Protein AF-A0A970BW00-F1 (afdb_monomer)

Structure (mmCIF, N/CA/C/O backbone):
data_AF-A0A970BW00-F1
#
_entry.id   AF-A0A970BW00-F1
#
loop_
_atom_site.group_PDB
_atom_site.id
_atom_site.type_symbol
_atom_site.label_atom_id
_atom_site.label_alt_id
_atom_site.label_comp_id
_atom_site.label_asym_id
_atom_site.label_entity_id
_atom_site.label_seq_id
_atom_site.pdbx_PDB_ins_code
_atom_site.Cartn_x
_atom_site.Cartn_y
_atom_site.Cartn_z
_atom_site.occupancy
_atom_site.B_iso_or_equiv
_atom_site.auth_seq_id
_atom_site.auth_comp_id
_atom_site.auth_asym_id
_atom_site.auth_atom_id
_atom_site.pdbx_PDB_model_num
ATOM 1 N N . MET A 1 1 ? 21.656 -12.728 9.028 1.00 39.31 1 MET A N 1
ATOM 2 C CA . MET A 1 1 ? 21.926 -13.436 7.761 1.00 39.31 1 MET A CA 1
ATOM 3 C C . MET A 1 1 ? 21.471 -12.519 6.645 1.00 39.31 1 MET A C 1
ATOM 5 O O . MET A 1 1 ? 20.353 -12.028 6.741 1.00 39.31 1 MET A O 1
ATOM 9 N N . MET A 1 2 ? 22.349 -12.194 5.693 1.00 41.44 2 MET A N 1
ATOM 10 C CA . MET A 1 2 ? 21.957 -11.469 4.481 1.00 41.44 2 MET A CA 1
ATOM 11 C C . MET A 1 2 ? 20.927 -12.340 3.762 1.00 41.44 2 MET A C 1
ATOM 13 O O . MET A 1 2 ? 21.217 -13.490 3.450 1.00 41.44 2 MET A O 1
ATOM 17 N N . THR A 1 3 ? 19.700 -11.852 3.624 1.00 51.16 3 THR A N 1
ATOM 18 C CA . THR A 1 3 ? 18.736 -12.457 2.708 1.00 51.16 3 THR A CA 1
ATOM 19 C C . THR A 1 3 ? 19.259 -12.184 1.311 1.00 51.16 3 THR A C 1
ATOM 21 O O . THR A 1 3 ? 19.402 -11.015 0.955 1.00 51.16 3 THR A O 1
ATOM 24 N N . ASP A 1 4 ? 19.602 -13.232 0.568 1.00 63.22 4 ASP A N 1
ATOM 25 C CA . ASP A 1 4 ? 20.011 -13.091 -0.825 1.00 63.22 4 ASP A CA 1
ATOM 26 C C . ASP A 1 4 ? 18.894 -12.363 -1.583 1.00 63.22 4 ASP A C 1
ATOM 28 O O . ASP A 1 4 ? 17.751 -12.827 -1.626 1.00 63.22 4 ASP A O 1
ATOM 32 N N . THR A 1 5 ? 19.209 -11.182 -2.118 1.00 76.00 5 THR A N 1
ATOM 33 C CA . THR A 1 5 ? 18.290 -10.417 -2.962 1.00 76.00 5 THR A CA 1
ATOM 34 C C . THR A 1 5 ? 17.848 -11.296 -4.128 1.00 76.00 5 THR A C 1
ATOM 36 O O . THR A 1 5 ? 18.659 -12.016 -4.717 1.00 76.00 5 THR A O 1
ATOM 39 N N . TYR A 1 6 ? 16.565 -11.246 -4.479 1.00 84.25 6 TYR A N 1
ATOM 40 C CA . TYR A 1 6 ? 16.035 -12.013 -5.595 1.00 84.25 6 TYR A CA 1
ATOM 41 C C . TYR A 1 6 ? 16.738 -11.603 -6.890 1.00 84.25 6 TYR A C 1
ATOM 43 O O . TYR A 1 6 ? 16.588 -10.486 -7.394 1.00 84.25 6 TYR A O 1
ATOM 51 N N . ALA A 1 7 ? 17.519 -12.533 -7.433 1.00 87.38 7 ALA A N 1
ATOM 52 C CA . ALA A 1 7 ? 18.211 -12.346 -8.691 1.00 87.38 7 ALA A CA 1
ATOM 53 C C . ALA A 1 7 ? 17.207 -12.460 -9.844 1.00 87.38 7 ALA A C 1
ATOM 55 O O . ALA A 1 7 ? 16.730 -13.544 -10.177 1.00 87.38 7 ALA A O 1
ATOM 56 N N . TRP A 1 8 ? 16.888 -11.324 -10.460 1.00 92.19 8 TRP A N 1
ATOM 57 C CA . TRP A 1 8 ? 16.007 -11.279 -11.619 1.00 92.19 8 TRP A CA 1
ATOM 58 C C . TRP A 1 8 ? 16.646 -11.958 -12.828 1.00 92.19 8 TRP A C 1
ATOM 60 O O . TRP A 1 8 ? 17.673 -11.510 -13.338 1.00 92.19 8 TRP A O 1
ATOM 70 N N . GLU A 1 9 ? 15.990 -12.996 -13.338 1.00 94.75 9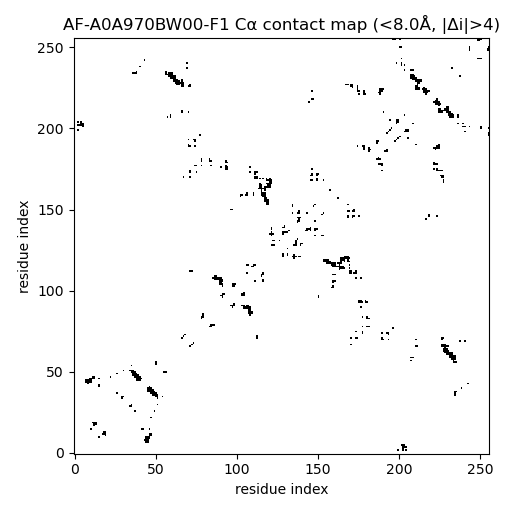 GLU A N 1
ATOM 71 C CA . GLU A 1 9 ? 16.281 -13.502 -14.674 1.00 94.75 9 GLU A CA 1
ATOM 72 C C . GLU A 1 9 ? 15.856 -12.486 -15.737 1.00 94.75 9 GLU A C 1
ATOM 74 O O . GLU A 1 9 ? 14.821 -11.821 -15.613 1.00 94.75 9 GLU A O 1
ATOM 79 N N . THR A 1 10 ? 16.628 -12.410 -16.817 1.00 96.75 10 THR A N 1
ATOM 80 C CA . THR A 1 10 ? 16.322 -11.574 -17.977 1.00 96.75 10 THR A CA 1
ATOM 81 C C . THR A 1 10 ? 16.052 -12.435 -19.208 1.00 96.75 10 THR A C 1
ATOM 83 O O . THR A 1 10 ? 16.530 -13.564 -19.325 1.00 96.75 10 THR A O 1
ATOM 86 N N . ALA A 1 11 ? 15.245 -11.909 -20.121 1.00 97.75 11 ALA A N 1
ATOM 87 C CA . ALA A 1 11 ? 15.053 -12.456 -21.460 1.00 97.75 11 ALA A CA 1
ATOM 88 C C . ALA A 1 11 ? 14.843 -11.297 -22.435 1.00 97.75 11 ALA A C 1
ATOM 90 O O . ALA A 1 11 ? 14.343 -10.243 -22.050 1.00 97.75 11 ALA A O 1
ATOM 91 N N . SER A 1 12 ? 15.199 -11.475 -23.700 1.00 97.88 12 SER A N 1
ATOM 92 C CA . SER A 1 12 ? 14.856 -10.492 -24.726 1.00 97.88 12 SER A CA 1
ATOM 93 C C . SER A 1 12 ? 13.333 -10.410 -24.917 1.00 97.88 12 SER A C 1
ATOM 95 O O . SER A 1 12 ? 12.614 -11.400 -24.709 1.00 97.88 12 SER A O 1
ATOM 97 N N . PRO A 1 13 ? 12.804 -9.255 -25.361 1.00 98.12 13 PRO A N 1
ATOM 98 C CA . PRO A 1 13 ? 11.412 -9.156 -25.776 1.00 98.12 13 PRO A CA 1
ATOM 99 C C . PRO A 1 13 ? 11.019 -10.244 -26.782 1.00 98.12 13 PRO A C 1
ATOM 101 O O . PRO A 1 13 ? 9.963 -10.859 -26.628 1.00 98.12 13 PRO A O 1
ATOM 104 N N . GLU A 1 14 ? 11.867 -10.531 -27.770 1.00 98.38 14 GLU A N 1
ATOM 105 C CA . GLU A 1 14 ? 11.597 -11.497 -28.837 1.00 98.38 14 GLU A CA 1
ATOM 106 C C . GLU A 1 14 ? 11.457 -12.935 -28.313 1.00 98.38 14 GLU A C 1
ATOM 108 O O . GLU A 1 14 ? 10.492 -13.615 -28.676 1.00 98.38 14 GLU A O 1
ATOM 113 N N . GLU A 1 15 ? 12.337 -13.381 -27.405 1.00 97.88 15 GLU A N 1
ATOM 114 C CA . GLU A 1 15 ? 12.216 -14.689 -26.730 1.00 97.88 15 GLU A CA 1
ATOM 115 C C . GLU A 1 15 ? 10.868 -14.833 -26.015 1.00 97.88 15 GLU A C 1
ATOM 117 O O . GLU A 1 15 ? 10.253 -15.902 -26.010 1.00 97.88 15 GLU A O 1
ATOM 122 N N . MET A 1 16 ? 10.361 -13.726 -25.473 1.00 97.75 16 MET A N 1
ATOM 123 C CA . MET A 1 16 ? 9.086 -13.669 -24.767 1.00 97.75 16 MET A CA 1
ATOM 124 C C . MET A 1 16 ? 7.912 -13.258 -25.663 1.00 97.75 16 MET A C 1
ATOM 126 O O . MET A 1 16 ? 6.837 -12.933 -25.154 1.00 97.75 16 MET A O 1
ATOM 130 N N . ARG A 1 17 ? 8.069 -13.319 -26.995 1.00 97.00 17 ARG A N 1
ATOM 131 C CA . ARG A 1 17 ? 7.040 -12.972 -27.996 1.00 97.00 17 ARG A CA 1
ATOM 132 C C . ARG A 1 17 ? 6.501 -11.550 -27.804 1.00 97.00 17 ARG A C 1
ATOM 134 O O . ARG A 1 17 ? 5.288 -11.319 -27.756 1.00 97.00 17 ARG A O 1
ATOM 141 N N . MET A 1 18 ? 7.415 -10.606 -27.630 1.00 97.44 18 MET A N 1
ATOM 142 C CA . MET A 1 18 ? 7.206 -9.160 -27.572 1.00 97.44 18 MET A CA 1
ATOM 143 C C . MET A 1 18 ? 8.101 -8.487 -28.618 1.00 97.44 18 MET A C 1
ATOM 145 O O . MET A 1 18 ? 9.033 -9.094 -29.130 1.00 97.44 18 MET A O 1
ATOM 149 N N . SER A 1 19 ? 7.791 -7.241 -28.975 1.00 98.19 19 SER A N 1
ATOM 150 C CA . SER A 1 19 ? 8.560 -6.485 -29.969 1.00 98.19 19 SER A CA 1
ATOM 151 C C . SER A 1 19 ? 9.417 -5.437 -29.272 1.00 98.19 19 SER A C 1
ATOM 153 O O . SER A 1 19 ? 8.861 -4.497 -28.697 1.00 98.19 19 SER A O 1
ATOM 155 N N . SER A 1 20 ? 10.742 -5.558 -29.386 1.00 97.62 20 SER A N 1
ATOM 156 C CA . SER A 1 20 ? 11.683 -4.552 -28.880 1.00 97.62 20 SER A CA 1
ATOM 157 C C . SER A 1 20 ? 11.394 -3.167 -29.465 1.00 97.62 20 SER A C 1
ATOM 159 O O . SER A 1 20 ? 11.248 -2.203 -28.722 1.00 97.62 20 SER A O 1
ATOM 161 N N . ALA A 1 21 ? 11.141 -3.081 -30.777 1.00 98.19 21 ALA A N 1
ATOM 162 C CA . ALA A 1 21 ? 10.818 -1.818 -31.449 1.00 98.19 21 ALA A CA 1
AT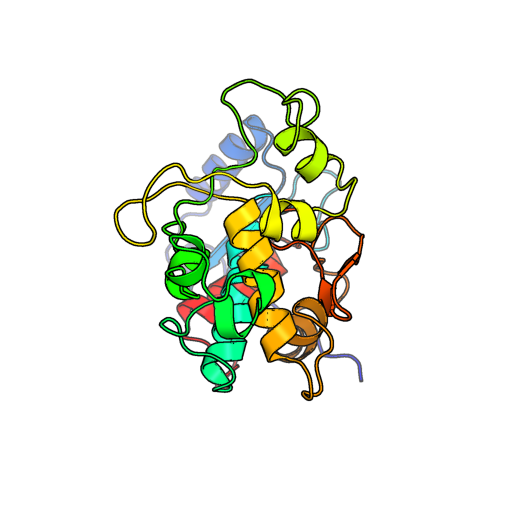OM 163 C C . ALA A 1 21 ? 9.574 -1.111 -30.871 1.00 98.19 21 ALA A C 1
ATOM 165 O O . ALA A 1 21 ? 9.538 0.116 -30.773 1.00 98.19 21 ALA A O 1
ATOM 166 N N . ARG A 1 22 ? 8.543 -1.866 -30.463 1.00 98.06 22 ARG A N 1
ATOM 167 C CA . ARG A 1 22 ? 7.350 -1.283 -29.824 1.00 98.06 22 ARG A CA 1
ATOM 168 C C . ARG A 1 22 ? 7.623 -0.837 -28.390 1.00 98.06 22 ARG A C 1
ATOM 170 O O . ARG A 1 22 ? 7.085 0.184 -27.973 1.00 98.06 22 ARG A O 1
ATOM 177 N N . LEU A 1 23 ? 8.436 -1.587 -27.649 1.00 97.94 23 LEU A N 1
ATOM 178 C CA . LEU A 1 23 ? 8.836 -1.225 -26.288 1.00 97.94 23 LEU A CA 1
ATOM 179 C C . LEU A 1 23 ? 9.720 0.027 -26.285 1.00 97.94 23 LEU A C 1
ATOM 181 O O . LEU A 1 23 ? 9.495 0.918 -25.473 1.00 97.94 23 LEU A O 1
ATOM 185 N N . ASP A 1 24 ? 10.622 0.160 -27.257 1.00 98.06 24 ASP A N 1
ATOM 186 C CA . ASP A 1 24 ? 11.411 1.376 -27.463 1.00 98.06 24 ASP A CA 1
ATOM 187 C C . ASP A 1 24 ? 10.533 2.582 -27.807 1.00 98.06 24 ASP A C 1
ATOM 189 O O . ASP A 1 24 ? 10.684 3.648 -27.213 1.00 98.06 24 ASP A O 1
ATOM 193 N N . ALA A 1 25 ? 9.556 2.425 -28.705 1.00 97.81 25 ALA A N 1
ATOM 194 C CA . ALA A 1 25 ? 8.606 3.500 -29.003 1.00 97.81 25 ALA A CA 1
ATOM 195 C C . ALA A 1 25 ? 7.779 3.908 -27.765 1.00 97.81 25 ALA A C 1
ATOM 197 O O . ALA A 1 25 ? 7.482 5.092 -27.558 1.00 97.81 25 ALA A O 1
ATOM 198 N N . TRP A 1 26 ? 7.422 2.937 -26.917 1.00 97.12 26 TRP A N 1
ATOM 199 C CA . TRP A 1 26 ? 6.722 3.206 -25.665 1.00 97.12 26 TRP A CA 1
ATOM 200 C C . TRP A 1 26 ? 7.613 3.950 -24.669 1.00 97.12 26 TRP A C 1
ATOM 202 O O . TRP A 1 26 ? 7.173 4.959 -24.115 1.00 97.12 26 TRP A O 1
ATOM 212 N N . ARG A 1 27 ? 8.872 3.524 -24.509 1.00 97.44 27 ARG A N 1
ATOM 213 C CA . ARG A 1 27 ? 9.886 4.231 -23.718 1.00 97.44 27 ARG A CA 1
ATOM 214 C C . ARG A 1 27 ? 9.988 5.695 -24.139 1.00 97.44 27 ARG A C 1
ATOM 216 O O . ARG A 1 27 ? 9.880 6.556 -23.275 1.00 97.44 27 ARG A O 1
ATOM 223 N N . GLU A 1 28 ? 10.148 5.992 -25.429 1.00 97.31 28 GLU A N 1
ATOM 224 C CA . GLU A 1 28 ? 10.254 7.382 -25.910 1.00 97.31 28 GLU A CA 1
ATOM 225 C C . GLU A 1 28 ? 9.020 8.215 -25.538 1.00 97.31 28 GLU A C 1
ATOM 227 O O . GLU A 1 28 ? 9.126 9.344 -25.055 1.00 97.31 28 GLU A O 1
ATOM 232 N N . THR A 1 29 ? 7.830 7.627 -25.687 1.00 97.44 29 THR A N 1
ATOM 233 C CA . THR A 1 29 ? 6.566 8.279 -25.317 1.00 97.44 29 THR A CA 1
ATOM 234 C C . THR A 1 29 ? 6.479 8.553 -23.812 1.00 97.44 29 THR A C 1
ATOM 236 O O . THR A 1 29 ? 6.016 9.618 -23.399 1.00 97.44 29 THR A O 1
ATOM 239 N N . LEU A 1 30 ? 6.908 7.600 -22.982 1.00 96.69 30 LEU A N 1
ATOM 240 C CA . LEU A 1 30 ? 6.930 7.722 -21.524 1.00 96.69 30 LEU A CA 1
ATOM 241 C C . LEU A 1 30 ? 7.967 8.756 -21.065 1.00 96.69 30 LEU A C 1
ATOM 243 O O . LEU A 1 30 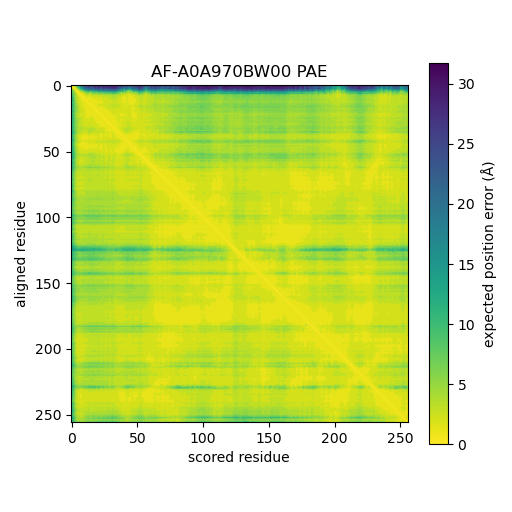? 7.651 9.624 -20.250 1.00 96.69 30 LEU A O 1
ATOM 247 N N . ALA A 1 31 ? 9.164 8.736 -21.650 1.00 96.44 31 ALA A N 1
ATOM 248 C CA . ALA A 1 31 ? 10.215 9.710 -21.381 1.00 96.44 31 ALA A CA 1
ATOM 249 C C . ALA A 1 31 ? 9.757 11.141 -21.715 1.00 96.44 31 ALA A C 1
ATOM 251 O O . ALA A 1 31 ? 9.911 12.047 -20.894 1.00 96.44 31 ALA A O 1
ATOM 252 N N . ALA A 1 32 ? 9.090 11.343 -22.860 1.00 97.12 32 ALA A N 1
ATOM 253 C CA . ALA A 1 32 ? 8.506 12.635 -23.238 1.00 97.12 32 ALA A CA 1
ATOM 254 C C . ALA A 1 32 ? 7.431 13.129 -22.246 1.00 97.12 32 ALA A C 1
ATOM 256 O O . ALA A 1 32 ? 7.208 14.332 -22.105 1.00 97.12 32 ALA A O 1
ATOM 257 N N . ARG A 1 33 ? 6.788 12.207 -21.518 1.00 96.69 33 ARG A N 1
ATOM 258 C CA . ARG A 1 33 ? 5.808 12.484 -20.454 1.00 96.69 33 ARG A CA 1
ATOM 259 C C . ARG A 1 33 ? 6.425 12.549 -19.056 1.00 96.69 33 ARG A C 1
ATOM 261 O O . ARG A 1 33 ? 5.687 12.622 -18.077 1.00 96.69 33 ARG A O 1
ATOM 268 N N . ARG A 1 34 ? 7.759 12.582 -18.960 1.00 95.06 34 ARG A N 1
ATOM 269 C CA . ARG A 1 34 ? 8.528 12.651 -17.706 1.00 95.06 34 ARG A CA 1
ATOM 270 C C . ARG A 1 34 ? 8.383 11.414 -16.814 1.00 95.06 34 ARG A C 1
ATOM 272 O O . ARG A 1 34 ? 8.641 11.498 -15.615 1.00 95.06 34 ARG A O 1
ATOM 279 N N . THR A 1 35 ? 8.008 10.268 -17.377 1.00 95.75 35 THR A N 1
ATOM 280 C CA . THR A 1 35 ? 8.190 8.985 -16.695 1.00 95.75 35 THR A CA 1
ATOM 281 C C . THR A 1 35 ? 9.682 8.720 -16.557 1.00 95.75 35 THR A C 1
ATOM 283 O O . THR A 1 35 ? 10.443 8.892 -17.508 1.00 95.75 35 THR A O 1
ATOM 286 N N . SER A 1 36 ? 10.099 8.316 -15.364 1.00 95.00 36 SER A N 1
ATOM 287 C CA . SER A 1 36 ? 11.503 8.101 -15.044 1.00 95.00 36 SER A CA 1
ATOM 288 C C . SER A 1 36 ? 11.955 6.654 -15.207 1.00 95.00 36 SER A C 1
ATOM 290 O O . SER A 1 36 ? 13.137 6.434 -15.438 1.00 95.00 36 SER A O 1
ATOM 292 N N . ASP A 1 37 ? 11.050 5.681 -15.117 1.00 95.62 37 ASP A N 1
ATOM 293 C CA . ASP A 1 37 ? 11.402 4.263 -15.098 1.00 95.62 37 ASP A CA 1
ATOM 294 C C . ASP A 1 37 ? 10.304 3.445 -15.797 1.00 95.62 37 ASP A C 1
ATOM 296 O O . ASP A 1 37 ? 9.112 3.719 -15.632 1.00 95.62 37 ASP A O 1
ATOM 300 N N . LEU A 1 38 ? 10.705 2.448 -16.589 1.00 96.88 38 LEU A N 1
ATOM 301 C CA . LEU A 1 38 ? 9.823 1.459 -17.208 1.00 96.88 38 LEU A CA 1
ATOM 302 C C . LEU A 1 38 ? 10.400 0.070 -16.949 1.00 96.88 38 LEU A C 1
ATOM 304 O O . LEU A 1 38 ? 11.486 -0.244 -17.427 1.00 96.88 38 LEU A O 1
ATOM 308 N N . LEU A 1 39 ? 9.635 -0.768 -16.254 1.00 97.50 39 LEU A N 1
ATOM 309 C CA . LEU A 1 39 ? 9.943 -2.177 -16.050 1.00 97.50 39 LEU A CA 1
ATOM 310 C C . LEU A 1 39 ? 8.814 -3.026 -16.629 1.00 97.50 39 LEU A C 1
ATOM 312 O O . LEU A 1 39 ? 7.645 -2.838 -16.292 1.00 97.50 39 LEU A O 1
ATOM 316 N N . VAL A 1 40 ? 9.168 -3.977 -17.487 1.00 97.62 40 VAL A N 1
ATOM 317 C CA . VAL A 1 40 ? 8.248 -4.970 -18.035 1.00 97.62 40 VAL A CA 1
ATOM 318 C C . VAL A 1 40 ? 8.744 -6.348 -17.635 1.00 97.62 40 VAL A C 1
ATOM 320 O O . VAL A 1 40 ? 9.869 -6.739 -17.951 1.00 97.62 40 VAL A O 1
ATOM 323 N N . VAL A 1 41 ? 7.875 -7.092 -16.958 1.00 96.62 41 VAL A N 1
ATOM 324 C CA . VAL A 1 41 ? 8.125 -8.466 -16.529 1.00 96.62 41 VAL A CA 1
ATOM 325 C C . VAL A 1 41 ? 7.154 -9.392 -17.247 1.00 96.62 41 VAL A C 1
ATOM 327 O O . VAL A 1 41 ? 5.950 -9.134 -17.284 1.00 96.62 41 VAL A O 1
ATOM 330 N N . ARG A 1 42 ? 7.660 -10.492 -17.806 1.00 95.31 42 ARG A N 1
ATOM 331 C CA . ARG A 1 42 ? 6.839 -11.531 -18.435 1.00 95.31 42 ARG A CA 1
ATOM 332 C C . ARG A 1 42 ? 7.399 -12.904 -18.100 1.00 95.31 42 ARG A C 1
ATOM 334 O O . ARG A 1 42 ? 8.598 -13.127 -18.192 1.00 95.31 42 ARG A O 1
ATOM 341 N N . GLY A 1 43 ? 6.524 -13.830 -17.702 1.00 91.88 43 GLY A N 1
ATOM 342 C CA . GLY A 1 43 ? 6.934 -15.191 -17.332 1.00 91.88 43 GLY A CA 1
ATOM 343 C C . GLY A 1 43 ? 7.949 -15.240 -16.183 1.00 91.88 43 GLY A C 1
ATOM 344 O O . GLY A 1 43 ? 8.811 -16.107 -16.187 1.00 91.88 43 GLY A O 1
ATOM 345 N N . GLY A 1 44 ? 7.889 -14.283 -15.249 1.00 91.75 44 GLY A N 1
ATOM 346 C CA . GLY A 1 44 ? 8.838 -14.168 -14.133 1.00 91.75 44 GLY A CA 1
ATOM 347 C C . GLY A 1 44 ? 10.196 -13.549 -14.487 1.00 91.75 44 GLY A C 1
ATOM 348 O O . GLY A 1 44 ? 11.027 -13.400 -13.598 1.00 91.75 44 GLY A O 1
ATOM 349 N N . LYS A 1 45 ? 10.414 -13.155 -15.750 1.00 95.44 45 LYS A N 1
ATOM 350 C CA . LYS A 1 45 ? 11.670 -12.566 -16.236 1.00 95.44 45 LYS A CA 1
ATOM 351 C C . LYS A 1 45 ? 11.499 -11.094 -16.569 1.00 95.44 45 LYS A C 1
ATOM 353 O O . LYS A 1 45 ? 10.455 -10.695 -17.093 1.00 95.44 45 LYS A O 1
ATOM 358 N N . VAL A 1 46 ? 12.528 -10.294 -16.316 1.00 97.56 46 VAL A N 1
ATOM 359 C CA . VAL A 1 46 ? 12.608 -8.923 -16.830 1.00 97.56 46 VAL A CA 1
ATOM 360 C C . VAL A 1 46 ? 12.835 -8.997 -18.335 1.00 97.56 46 VAL A C 1
ATOM 362 O O . VAL A 1 46 ? 13.832 -9.554 -18.790 1.00 97.56 46 VAL A O 1
ATOM 365 N N . VAL A 1 47 ? 11.894 -8.451 -19.105 1.00 98.19 47 VAL A N 1
ATOM 366 C CA . VAL A 1 47 ? 11.965 -8.443 -20.576 1.00 98.19 47 VAL A CA 1
ATOM 367 C C . VAL A 1 47 ? 12.333 -7.089 -21.151 1.00 98.19 47 VAL A C 1
ATOM 369 O O . VAL A 1 47 ? 12.816 -6.994 -22.273 1.00 98.19 47 VAL A O 1
ATOM 372 N N . TYR A 1 48 ? 12.085 -6.026 -20.392 1.00 98.19 48 TYR A N 1
ATOM 373 C CA . TYR A 1 48 ? 12.475 -4.676 -20.754 1.00 98.19 48 TYR A CA 1
ATOM 374 C C . TYR A 1 48 ? 12.631 -3.861 -19.483 1.00 98.19 48 TYR A C 1
ATOM 376 O O . TYR A 1 48 ? 11.730 -3.843 -18.644 1.00 98.19 48 TYR A O 1
ATOM 384 N N . GLU A 1 49 ? 13.757 -3.179 -19.352 1.00 97.69 49 GLU A N 1
ATOM 385 C CA . GLU A 1 49 ? 14.017 -2.292 -18.233 1.00 97.69 49 GLU A CA 1
ATOM 386 C C . GLU A 1 49 ? 14.735 -1.054 -18.745 1.00 97.69 49 GLU A C 1
ATOM 388 O O . GLU A 1 49 ? 15.736 -1.132 -19.459 1.00 97.69 49 GLU A O 1
ATOM 393 N N . TRP A 1 50 ? 14.179 0.100 -18.412 1.00 97.69 50 TRP A N 1
ATOM 394 C CA . TRP A 1 50 ? 14.738 1.387 -18.763 1.00 97.69 50 TRP A CA 1
ATOM 395 C C . TRP A 1 50 ? 14.610 2.346 -17.588 1.00 97.69 50 TRP A C 1
ATOM 397 O O . TRP A 1 50 ? 13.563 2.421 -16.944 1.00 97.69 50 TRP A O 1
ATOM 407 N N . HIS A 1 51 ? 15.667 3.126 -17.379 1.00 97.31 51 HIS A N 1
ATOM 408 C CA . HIS A 1 51 ? 15.743 4.177 -16.378 1.00 97.31 51 HIS A CA 1
ATOM 409 C C . HIS A 1 51 ? 16.187 5.476 -17.052 1.00 97.31 51 HIS A C 1
ATOM 411 O O . HIS A 1 51 ? 17.084 5.490 -17.901 1.00 97.31 51 HIS A O 1
ATOM 417 N N . ALA A 1 52 ? 15.577 6.588 -16.662 1.00 96.62 52 ALA A N 1
ATOM 418 C CA . ALA A 1 52 ? 15.985 7.914 -17.084 1.00 96.62 52 ALA A CA 1
ATOM 419 C C . ALA A 1 52 ? 17.408 8.230 -16.594 1.00 96.62 52 ALA A C 1
ATOM 421 O O . ALA A 1 52 ? 17.917 7.649 -15.633 1.00 96.62 52 ALA A O 1
ATOM 422 N N . ARG A 1 53 ? 18.063 9.197 -17.245 1.00 95.00 53 ARG A N 1
ATOM 423 C CA . ARG A 1 53 ? 19.435 9.602 -16.909 1.00 95.00 53 ARG A CA 1
ATOM 424 C C . ARG A 1 53 ? 19.570 9.936 -15.417 1.00 95.00 53 ARG A C 1
ATOM 426 O O . ARG A 1 53 ? 18.827 10.764 -14.898 1.00 95.00 53 ARG A O 1
ATOM 433 N N . GLY A 1 54 ? 20.569 9.340 -14.764 1.00 95.62 54 GLY A N 1
ATOM 434 C CA . GLY A 1 54 ? 20.842 9.533 -13.334 1.00 95.62 54 GLY A CA 1
ATOM 435 C C . GLY A 1 54 ? 20.028 8.627 -12.406 1.00 95.62 54 GLY A C 1
ATOM 436 O O . GLY A 1 54 ? 20.138 8.766 -11.192 1.00 95.62 54 GLY A O 1
ATOM 437 N N . ARG A 1 55 ? 19.231 7.710 -12.963 1.00 96.50 55 ARG A N 1
ATOM 438 C CA . ARG A 1 55 ? 18.518 6.657 -12.235 1.00 96.50 55 ARG A CA 1
ATOM 439 C C . ARG A 1 55 ? 19.051 5.282 -12.631 1.00 96.50 55 ARG A C 1
ATOM 441 O O . ARG A 1 55 ? 19.820 5.151 -13.582 1.00 96.50 55 ARG A O 1
ATOM 448 N N . GLY A 1 56 ? 18.643 4.269 -11.884 1.00 96.12 56 GLY A N 1
ATOM 449 C CA . GLY A 1 56 ? 19.010 2.874 -12.102 1.00 96.12 56 GLY A CA 1
ATOM 450 C C . GLY A 1 56 ? 18.121 1.929 -11.293 1.00 96.12 56 GLY A C 1
ATOM 451 O O . GLY A 1 56 ? 17.220 2.409 -10.603 1.00 96.12 56 GLY A O 1
ATOM 452 N N . PRO A 1 57 ? 18.397 0.615 -11.317 1.00 93.75 57 PRO A N 1
ATOM 453 C CA . PRO A 1 57 ? 17.553 -0.402 -10.681 1.00 93.75 57 PRO A CA 1
ATOM 454 C C . PRO A 1 57 ? 17.269 -0.158 -9.191 1.00 93.75 57 PRO A C 1
ATOM 456 O O . PRO A 1 57 ? 16.160 -0.405 -8.729 1.00 93.75 57 PRO A O 1
ATOM 459 N N . GLU A 1 58 ? 18.233 0.420 -8.468 1.00 94.44 58 GLU A N 1
ATOM 460 C CA . GLU A 1 58 ? 18.131 0.751 -7.036 1.00 94.44 58 GLU A CA 1
ATOM 461 C C . GLU A 1 58 ? 17.362 2.058 -6.752 1.00 94.44 58 GLU A C 1
ATOM 463 O O . GLU A 1 58 ? 17.195 2.486 -5.607 1.00 94.44 58 GLU A O 1
ATOM 468 N N . SER A 1 59 ? 16.907 2.763 -7.792 1.00 96.75 59 SER A N 1
ATOM 469 C CA . SER A 1 59 ? 16.209 4.038 -7.633 1.00 96.75 59 SER A CA 1
ATOM 470 C C . SER A 1 59 ? 14.780 3.821 -7.151 1.00 96.75 59 SER A C 1
ATOM 472 O O . SER A 1 59 ? 13.937 3.264 -7.851 1.00 96.75 59 SER A O 1
ATOM 474 N N . LYS A 1 60 ? 14.475 4.344 -5.962 1.00 96.56 60 LYS A N 1
ATOM 475 C CA . LYS A 1 60 ? 13.122 4.300 -5.404 1.00 96.56 60 LYS A CA 1
ATOM 476 C C . LYS A 1 60 ? 12.211 5.389 -5.978 1.00 96.56 60 LYS A C 1
ATOM 478 O O . LYS A 1 60 ? 12.655 6.481 -6.354 1.00 96.56 60 LYS A O 1
ATOM 483 N N . HIS A 1 61 ? 10.915 5.096 -5.997 1.00 96.12 61 HIS A N 1
ATOM 484 C CA . HIS A 1 61 ? 9.840 6.027 -6.339 1.00 96.12 61 HIS A CA 1
ATOM 485 C C . HIS A 1 61 ? 8.844 6.125 -5.206 1.00 96.12 61 HIS A C 1
ATOM 487 O O . HIS A 1 61 ? 8.414 5.098 -4.688 1.00 96.12 61 HIS A O 1
ATOM 493 N N . GLY A 1 62 ? 8.432 7.352 -4.879 1.00 96.56 62 GLY A N 1
ATOM 494 C CA . GLY A 1 62 ? 7.310 7.570 -3.975 1.00 96.56 62 GLY A CA 1
ATOM 495 C C . GLY A 1 62 ? 6.073 6.842 -4.494 1.00 96.56 62 GLY A C 1
ATOM 496 O O . GLY A 1 62 ? 5.696 7.019 -5.652 1.00 96.56 62 GLY A O 1
ATOM 497 N N . THR A 1 63 ? 5.459 6.007 -3.658 1.00 95.38 63 THR A N 1
ATOM 498 C CA . THR A 1 63 ? 4.380 5.126 -4.135 1.00 95.38 63 THR A CA 1
ATOM 499 C C . THR A 1 63 ? 3.039 5.845 -4.273 1.00 95.38 63 THR A C 1
ATOM 501 O O . THR A 1 63 ? 2.164 5.396 -5.015 1.00 95.38 63 THR A O 1
ATOM 504 N N . ALA A 1 64 ? 2.863 6.972 -3.573 1.00 95.00 64 ALA A N 1
ATOM 505 C CA . ALA A 1 64 ? 1.560 7.609 -3.412 1.00 95.00 64 ALA A CA 1
ATO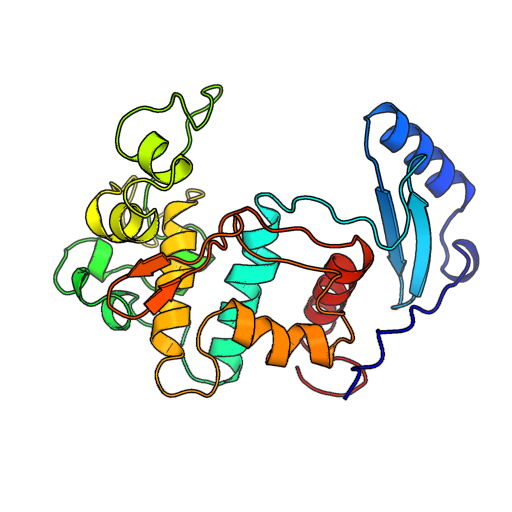M 506 C C . ALA A 1 64 ? 0.499 6.541 -3.072 1.00 95.00 64 ALA A C 1
ATOM 508 O O . ALA A 1 64 ? 0.719 5.699 -2.208 1.00 95.00 64 ALA A O 1
ATOM 509 N N . SER A 1 65 ? -0.635 6.521 -3.767 1.00 96.81 65 SER A N 1
ATOM 510 C CA . SER A 1 65 ? -1.723 5.586 -3.456 1.00 96.81 65 SER A CA 1
ATOM 511 C C . SER A 1 65 ? -1.417 4.109 -3.745 1.00 96.81 65 SER A C 1
ATOM 513 O O . SER A 1 65 ? -2.174 3.253 -3.293 1.00 96.81 65 SER A O 1
ATOM 515 N N . LEU A 1 66 ? -0.305 3.779 -4.415 1.00 97.50 66 LEU A N 1
ATOM 516 C CA . LEU A 1 66 ? 0.134 2.387 -4.562 1.00 97.50 66 LEU A CA 1
ATOM 517 C C . LEU A 1 66 ? 0.452 1.740 -3.194 1.00 97.50 66 LEU A C 1
ATOM 519 O O . LEU A 1 66 ? 0.289 0.527 -3.049 1.00 97.50 66 LEU A O 1
ATOM 523 N N . ALA A 1 67 ? 0.782 2.537 -2.164 1.00 98.19 67 ALA A N 1
ATOM 524 C CA . ALA A 1 67 ? 0.922 2.074 -0.779 1.00 98.19 67 ALA A CA 1
ATOM 525 C C . ALA A 1 67 ? -0.311 1.309 -0.267 1.00 98.19 67 ALA A C 1
ATOM 527 O O . ALA A 1 67 ? -0.164 0.366 0.508 1.00 98.19 67 ALA A O 1
ATOM 528 N N . LYS A 1 68 ? -1.522 1.656 -0.726 1.00 98.50 68 LYS A N 1
ATOM 529 C CA . LYS A 1 68 ? -2.752 0.992 -0.273 1.00 98.50 68 LYS A CA 1
ATOM 530 C C . LYS A 1 68 ? -2.748 -0.488 -0.610 1.00 98.50 68 LYS A C 1
ATOM 532 O O . LYS A 1 68 ? -3.127 -1.294 0.229 1.00 98.50 68 LYS A O 1
ATOM 537 N N . ALA A 1 69 ? -2.277 -0.836 -1.805 1.00 97.38 69 ALA A N 1
ATOM 538 C CA . ALA A 1 69 ? -2.151 -2.221 -2.234 1.00 97.38 69 ALA A CA 1
ATOM 539 C C . ALA A 1 69 ? -0.900 -2.879 -1.633 1.00 97.38 69 ALA A C 1
ATOM 541 O O . ALA A 1 69 ? -1.011 -3.922 -0.994 1.00 97.38 69 ALA A O 1
ATOM 542 N N . LEU A 1 70 ? 0.273 -2.249 -1.792 1.00 98.06 70 LEU A N 1
ATOM 543 C CA . LEU A 1 70 ? 1.563 -2.837 -1.397 1.00 98.06 70 LEU A CA 1
ATOM 544 C C . LEU A 1 70 ? 1.737 -2.988 0.116 1.00 98.06 70 LEU A C 1
ATOM 546 O O . LEU A 1 70 ? 2.451 -3.883 0.555 1.00 98.06 70 LEU A O 1
ATOM 550 N N . VAL A 1 71 ? 1.120 -2.104 0.900 1.00 98.38 71 VAL A N 1
ATOM 551 C CA . VAL A 1 71 ? 1.245 -2.078 2.359 1.00 98.38 71 VAL A CA 1
ATOM 552 C C . VAL A 1 71 ? -0.059 -2.525 3.000 1.00 98.38 71 VAL A C 1
ATOM 554 O O . VAL A 1 71 ? -0.093 -3.589 3.603 1.00 98.38 71 VAL A O 1
ATOM 557 N N . GLY A 1 72 ? -1.142 -1.756 2.842 1.00 98.31 72 GLY A N 1
ATOM 558 C CA . GLY A 1 72 ? -2.406 -2.032 3.538 1.00 98.31 72 GLY A CA 1
ATOM 559 C C . GLY A 1 72 ? -3.067 -3.345 3.109 1.00 98.31 72 GLY A C 1
ATOM 560 O O . GLY A 1 72 ? -3.451 -4.158 3.946 1.00 98.31 72 GLY A O 1
ATOM 561 N N . GLY A 1 73 ? -3.166 -3.567 1.799 1.00 98.12 73 GLY A N 1
ATOM 562 C CA . GLY A 1 73 ? -3.723 -4.783 1.218 1.00 98.12 73 GLY A CA 1
ATOM 563 C C . GLY A 1 73 ? -2.870 -6.003 1.544 1.00 98.12 73 GLY A C 1
ATOM 564 O O . GLY A 1 73 ? -3.393 -6.991 2.049 1.00 98.12 73 GLY A O 1
ATOM 565 N N . MET A 1 74 ? -1.554 -5.925 1.330 1.00 98.25 74 MET A N 1
ATOM 566 C CA . MET A 1 74 ? -0.651 -7.034 1.654 1.00 98.25 74 MET A CA 1
ATOM 567 C C . MET A 1 74 ? -0.635 -7.372 3.149 1.00 98.25 74 MET A C 1
ATOM 569 O O . MET A 1 74 ? -0.655 -8.552 3.486 1.00 98.25 74 MET A O 1
ATOM 573 N N . SER A 1 75 ? -0.648 -6.385 4.053 1.00 98.62 75 SER A N 1
ATOM 574 C CA . SER A 1 75 ? -0.667 -6.663 5.495 1.00 98.62 75 SER A CA 1
ATOM 575 C C . SER A 1 75 ? -1.969 -7.337 5.922 1.00 98.62 75 SER A C 1
ATOM 577 O O . SER A 1 75 ? -1.938 -8.269 6.720 1.00 98.62 75 SER A O 1
ATOM 579 N N . LEU A 1 76 ? -3.105 -6.913 5.353 1.00 98.81 76 LEU A N 1
ATOM 580 C CA . LEU A 1 76 ? -4.392 -7.574 5.565 1.00 98.81 76 LEU A CA 1
ATOM 581 C C . LEU A 1 76 ? -4.375 -9.014 5.034 1.00 98.81 76 LEU A C 1
ATOM 583 O O . LEU A 1 76 ? -4.826 -9.916 5.729 1.00 98.81 76 LEU A O 1
ATOM 587 N N . LEU A 1 77 ? -3.842 -9.247 3.829 1.00 98.25 77 LEU A N 1
ATOM 588 C CA . LEU A 1 77 ? -3.764 -10.590 3.242 1.00 98.25 77 LEU A CA 1
ATOM 589 C C . LEU A 1 77 ? -2.923 -11.547 4.092 1.00 98.25 77 LEU A C 1
ATOM 591 O O . LEU A 1 77 ? -3.327 -12.691 4.281 1.00 98.25 77 LEU A O 1
ATOM 595 N N . VAL A 1 78 ? -1.795 -11.083 4.636 1.00 98.25 78 VAL A N 1
ATOM 596 C CA . VAL A 1 78 ? -0.975 -11.893 5.550 1.00 98.25 78 VAL A CA 1
ATOM 597 C C . VAL A 1 78 ? -1.727 -12.170 6.854 1.00 98.25 78 VAL A C 1
ATOM 599 O O . VAL A 1 78 ? -1.790 -13.319 7.277 1.00 98.25 78 VAL A O 1
ATOM 602 N N . ALA A 1 79 ? -2.365 -11.159 7.454 1.00 98.50 79 ALA A N 1
ATOM 603 C CA . ALA A 1 79 ? -3.147 -11.346 8.678 1.00 98.50 79 ALA A CA 1
ATOM 604 C C . ALA A 1 79 ? -4.321 -12.331 8.490 1.00 98.50 79 ALA A C 1
ATOM 606 O O . ALA A 1 79 ? -4.592 -13.139 9.377 1.00 98.50 79 ALA A O 1
ATOM 607 N N . LEU A 1 80 ? -4.982 -12.307 7.325 1.00 98.31 80 LEU A N 1
ATOM 608 C CA . LEU A 1 80 ? -6.008 -13.285 6.940 1.00 98.31 80 LEU A CA 1
ATOM 609 C C . LEU A 1 80 ? -5.420 -14.695 6.804 1.00 98.31 80 LEU A C 1
ATOM 611 O O . LEU A 1 80 ? -6.001 -15.655 7.304 1.00 98.31 80 LEU A O 1
ATOM 615 N N . ALA A 1 81 ? -4.273 -14.829 6.131 1.00 96.75 81 ALA A N 1
ATOM 616 C CA . ALA A 1 81 ? -3.609 -16.117 5.933 1.00 96.75 81 ALA A CA 1
ATOM 617 C C . ALA A 1 81 ? -3.167 -16.759 7.259 1.00 96.75 81 ALA A C 1
ATOM 619 O O . ALA A 1 81 ? -3.195 -17.981 7.391 1.00 96.75 81 ALA A O 1
ATOM 620 N N . ASP A 1 82 ? -2.816 -15.933 8.244 1.00 96.56 82 ASP A N 1
ATOM 621 C CA . ASP A 1 82 ? -2.447 -16.361 9.594 1.00 96.56 82 ASP A CA 1
ATOM 622 C C . ASP A 1 82 ? -3.649 -16.628 10.511 1.00 96.56 82 ASP A C 1
ATOM 624 O O . ASP A 1 82 ? -3.468 -17.070 11.645 1.00 96.56 82 ASP A O 1
ATOM 628 N N . GLY A 1 83 ? -4.874 -16.355 10.049 1.00 97.81 83 GLY A N 1
ATOM 629 C CA . GLY A 1 83 ? -6.088 -16.502 10.851 1.00 97.81 83 GLY A CA 1
ATOM 630 C C . GLY A 1 83 ? -6.207 -15.494 11.998 1.00 97.81 83 GLY A C 1
ATOM 631 O O . GLY A 1 83 ? -6.911 -15.765 12.967 1.00 97.81 83 GLY A O 1
ATOM 632 N N . LEU A 1 84 ? -5.519 -14.349 11.910 1.00 98.38 84 LEU A N 1
ATOM 633 C CA . LEU A 1 84 ? -5.578 -13.285 12.923 1.00 98.38 84 LEU A CA 1
ATOM 634 C C . LEU A 1 84 ? -6.842 -12.429 12.799 1.00 98.38 84 LEU A C 1
ATOM 636 O O . LEU A 1 84 ? -7.276 -11.814 13.772 1.00 98.38 84 LEU A O 1
ATOM 640 N N . VAL A 1 85 ? -7.403 -12.367 11.592 1.00 98.56 85 VAL A N 1
ATOM 641 C CA . VAL A 1 85 ? -8.600 -11.595 11.253 1.00 98.56 85 VAL A CA 1
ATOM 642 C C . VAL A 1 85 ? -9.415 -12.328 10.186 1.00 98.56 85 VAL A C 1
ATOM 644 O O . VAL A 1 85 ? -8.879 -13.170 9.465 1.00 98.56 85 VAL A O 1
ATOM 647 N N . ASN A 1 86 ? -10.674 -11.939 10.010 1.00 98.62 86 ASN A N 1
ATOM 648 C CA . ASN A 1 86 ? -11.512 -12.218 8.848 1.00 98.62 86 ASN A CA 1
ATOM 649 C C . ASN A 1 86 ? -11.996 -10.913 8.211 1.00 98.62 86 ASN A C 1
ATOM 651 O O . ASN A 1 86 ? -12.101 -9.865 8.844 1.00 98.62 86 ASN A O 1
ATOM 655 N N . LEU A 1 87 ? -12.355 -10.975 6.929 1.00 98.56 87 LEU A N 1
ATOM 656 C CA . LEU A 1 87 ? -12.851 -9.803 6.201 1.00 98.56 87 LEU A CA 1
ATOM 657 C C . LEU A 1 87 ? -14.151 -9.239 6.790 1.00 98.56 87 LEU A C 1
ATOM 659 O O . LEU A 1 87 ? -14.371 -8.031 6.735 1.00 98.56 87 LEU A O 1
ATOM 663 N N . ASP A 1 88 ? -15.001 -10.099 7.338 1.00 98.50 88 ASP A N 1
ATOM 664 C CA . ASP A 1 88 ? -16.310 -9.706 7.859 1.00 98.50 88 ASP A CA 1
ATOM 665 C C . ASP A 1 88 ? -16.292 -9.420 9.367 1.00 98.50 88 ASP A C 1
ATOM 667 O O . ASP A 1 88 ? -17.336 -9.091 9.929 1.00 98.50 88 ASP A O 1
ATOM 671 N N . ASP A 1 89 ? -15.113 -9.468 10.003 1.00 98.62 89 ASP A N 1
ATOM 672 C CA . ASP A 1 89 ? -14.965 -9.054 11.396 1.00 98.62 89 ASP A CA 1
ATOM 673 C C . ASP A 1 89 ? -15.316 -7.562 11.521 1.00 98.62 89 ASP A C 1
ATOM 675 O O . ASP A 1 89 ? -14.844 -6.735 10.717 1.00 98.62 89 ASP A O 1
ATOM 679 N N . PRO A 1 90 ? -16.139 -7.178 12.515 1.00 98.50 90 PRO A N 1
ATOM 680 C CA . PRO A 1 90 ? -16.387 -5.779 12.813 1.00 98.50 90 PRO A CA 1
ATOM 681 C C . PRO A 1 90 ? -15.073 -5.080 13.166 1.00 98.50 90 PRO A C 1
ATOM 683 O O . PRO A 1 90 ? -14.365 -5.473 14.091 1.00 98.50 90 PRO A O 1
ATOM 686 N N . ALA A 1 91 ? -14.767 -3.965 12.505 1.00 98.62 91 ALA A N 1
ATOM 687 C CA . ALA A 1 91 ? -13.582 -3.164 12.809 1.00 98.62 91 ALA A CA 1
ATOM 688 C C . ALA A 1 91 ? -13.575 -2.679 14.273 1.00 98.62 91 ALA A C 1
ATOM 690 O O . ALA A 1 91 ? -12.514 -2.457 14.848 1.00 98.62 91 ALA A O 1
ATOM 691 N N . ALA A 1 92 ? -14.752 -2.572 14.902 1.00 98.44 92 ALA A N 1
ATOM 692 C CA . ALA A 1 92 ? -14.918 -2.236 16.314 1.00 98.44 92 ALA A CA 1
ATOM 693 C C . ALA A 1 92 ? -14.369 -3.297 17.296 1.00 98.44 92 ALA A C 1
ATOM 695 O O . ALA A 1 92 ? -14.223 -3.014 18.490 1.00 98.44 92 ALA A O 1
ATOM 696 N N . GLU A 1 93 ? -14.051 -4.511 16.837 1.00 98.31 93 GLU A N 1
ATOM 697 C CA . GLU A 1 93 ? -13.304 -5.484 17.643 1.00 98.31 93 GLU A CA 1
ATOM 698 C C . GLU A 1 93 ? -11.881 -4.987 17.911 1.00 98.31 93 GLU A C 1
ATOM 700 O O . GLU A 1 93 ? -11.430 -5.027 19.058 1.00 98.31 93 GLU A O 1
ATOM 705 N N . TYR A 1 94 ? -11.255 -4.408 16.885 1.00 98.56 94 TYR A N 1
ATOM 706 C CA . TYR A 1 94 ? -9.891 -3.878 16.891 1.00 98.56 94 TYR A CA 1
ATOM 707 C C . TYR A 1 94 ? -9.812 -2.391 17.252 1.00 98.56 94 TYR A C 1
ATOM 709 O O . TYR A 1 94 ? -8.779 -1.932 17.726 1.00 98.56 94 TYR A O 1
ATOM 717 N N . VAL A 1 95 ? -10.902 -1.644 17.049 1.00 98.44 95 VAL A N 1
ATOM 718 C CA . VAL A 1 95 ? -11.044 -0.215 17.368 1.00 98.44 95 VAL A CA 1
ATOM 719 C C . VAL A 1 95 ? -12.145 -0.051 18.429 1.00 98.44 95 VAL A C 1
ATOM 721 O O . VAL A 1 95 ? -13.296 0.240 18.087 1.00 98.44 95 VAL A O 1
ATOM 724 N N . PRO A 1 96 ? -11.857 -0.258 19.729 1.00 97.44 96 PRO A N 1
ATOM 725 C CA . PRO A 1 96 ? -12.887 -0.292 20.772 1.00 97.44 96 PRO A CA 1
ATOM 726 C C . PRO A 1 96 ? -13.754 0.971 20.859 1.00 97.44 96 PRO A C 1
ATOM 728 O O . PRO A 1 96 ? -14.919 0.888 21.242 1.00 97.44 96 PRO A O 1
ATOM 731 N N . GLN A 1 97 ? -13.219 2.126 20.460 1.00 97.94 97 GLN A N 1
ATOM 732 C CA . GLN A 1 97 ? -13.901 3.423 20.419 1.00 97.94 97 GLN A CA 1
ATOM 733 C C . GLN A 1 97 ? -15.079 3.446 19.433 1.00 97.94 97 GLN A C 1
ATOM 735 O O . GLN A 1 97 ? -15.950 4.308 19.524 1.00 97.94 97 GLN A O 1
ATOM 740 N N . TRP A 1 98 ? -15.127 2.511 18.481 1.00 98.50 98 TRP A N 1
ATOM 741 C CA . TRP A 1 98 ? -16.222 2.390 17.517 1.00 98.50 98 TRP A CA 1
ATOM 742 C C . TRP A 1 98 ? -17.381 1.526 18.025 1.00 98.50 98 TRP A C 1
ATOM 744 O O . TRP A 1 98 ? -18.452 1.517 17.412 1.00 98.50 98 TRP A O 1
ATOM 754 N N . ARG A 1 99 ? -17.212 0.823 19.153 1.00 97.38 99 ARG A N 1
ATOM 755 C CA . ARG A 1 99 ? -18.264 -0.024 19.732 1.00 97.38 99 ARG A CA 1
ATOM 756 C C . ARG A 1 99 ? -19.466 0.826 20.140 1.00 97.38 99 ARG A C 1
ATOM 758 O O . ARG A 1 99 ? -19.332 1.840 20.814 1.00 97.38 99 ARG A O 1
ATOM 765 N N . GLY A 1 100 ? -20.656 0.400 19.722 1.00 95.75 100 GLY A N 1
ATOM 766 C CA . GLY A 1 100 ? -21.917 1.086 20.021 1.00 95.75 100 GLY A CA 1
ATOM 767 C C . GLY A 1 100 ? -22.188 2.350 19.196 1.00 95.75 100 GLY A C 1
ATOM 768 O O . GLY A 1 100 ? -23.295 2.880 19.266 1.00 95.75 100 GLY A O 1
ATOM 769 N N . HIS A 1 101 ? -21.242 2.826 18.379 1.00 97.56 101 HIS A N 1
ATOM 770 C CA . HIS A 1 101 ? -21.508 3.929 17.458 1.00 97.56 101 HIS A CA 1
ATOM 771 C C . HIS A 1 101 ? -22.375 3.433 16.282 1.00 97.56 101 HIS A C 1
ATOM 773 O O . HIS A 1 101 ? -22.000 2.453 15.638 1.00 97.56 101 HIS A O 1
ATOM 779 N N . PRO A 1 102 ? -23.468 4.132 15.909 1.00 96.88 102 PRO A N 1
ATOM 780 C CA . PRO A 1 102 ? -24.468 3.618 14.964 1.00 96.88 102 PRO A CA 1
ATOM 781 C C . PRO A 1 102 ? -23.930 3.311 13.560 1.00 96.88 102 PRO A C 1
ATOM 783 O O . PRO A 1 102 ? -24.393 2.369 12.941 1.00 96.88 102 PRO A O 1
ATOM 786 N N . LEU A 1 103 ? -22.961 4.087 13.056 1.00 98.19 103 LEU A N 1
ATOM 787 C CA . LEU A 1 103 ? -22.324 3.826 11.752 1.00 98.19 103 LEU A CA 1
ATOM 788 C C . LEU A 1 103 ? -20.955 3.140 11.869 1.00 98.19 103 LEU A C 1
ATOM 790 O O . LEU A 1 103 ? -20.748 2.084 11.290 1.00 98.19 103 LEU A O 1
ATOM 794 N N . ARG A 1 104 ? -20.017 3.689 12.656 1.00 98.31 104 ARG A N 1
ATOM 795 C CA . ARG A 1 104 ? -18.685 3.087 12.865 1.00 98.31 104 ARG A CA 1
ATOM 796 C C . ARG A 1 104 ? -18.733 1.633 13.357 1.00 98.31 104 ARG A C 1
ATOM 798 O O . ARG A 1 104 ? -17.890 0.844 12.948 1.00 98.31 104 ARG A O 1
ATOM 805 N N . GLY A 1 105 ? -19.726 1.267 14.171 1.00 97.50 105 GLY A N 1
ATOM 806 C CA . GLY A 1 105 ? -19.921 -0.107 14.639 1.00 97.50 105 GLY A CA 1
ATOM 807 C C . GLY A 1 105 ? -20.328 -1.105 13.546 1.00 97.50 105 GLY A C 1
ATOM 808 O O . GLY A 1 105 ? -20.192 -2.303 13.760 1.00 97.50 105 GLY A O 1
ATOM 809 N N . GLU A 1 106 ? -20.791 -0.635 12.381 1.00 98.25 106 GLU A N 1
ATOM 810 C CA . GLU A 1 106 ? -21.157 -1.471 11.223 1.00 98.25 106 GLU A CA 1
ATOM 811 C C . GLU A 1 106 ? -19.992 -1.670 10.234 1.00 98.25 106 GLU A C 1
ATOM 813 O O . GLU A 1 106 ? -20.098 -2.429 9.268 1.00 98.25 106 GLU A O 1
ATOM 818 N N . ILE A 1 107 ? -18.873 -0.963 10.422 1.00 98.88 107 ILE A N 1
ATOM 819 C CA . ILE A 1 107 ? -17.711 -1.083 9.539 1.00 98.88 107 ILE A CA 1
ATOM 820 C C . ILE A 1 107 ? -17.031 -2.433 9.787 1.00 98.88 107 ILE A C 1
ATOM 822 O O . ILE A 1 107 ? -16.708 -2.761 10.924 1.00 98.88 107 ILE A O 1
ATOM 826 N N . THR A 1 108 ? -16.748 -3.179 8.719 1.00 98.94 108 THR A N 1
ATOM 827 C CA . THR A 1 108 ? -15.924 -4.397 8.743 1.00 98.94 108 THR A CA 1
ATOM 828 C C . THR A 1 108 ? -14.550 -4.132 8.131 1.00 98.94 108 THR A C 1
ATOM 830 O O . THR A 1 108 ? -14.345 -3.114 7.456 1.00 98.94 108 THR A O 1
ATOM 833 N N . LEU A 1 109 ? -13.603 -5.057 8.304 1.00 98.88 109 LEU A N 1
ATOM 834 C CA . LEU A 1 109 ? -12.305 -4.966 7.621 1.00 98.88 109 LEU A CA 1
ATOM 835 C C . LEU A 1 109 ? -12.452 -4.957 6.092 1.00 98.88 109 LEU A C 1
ATOM 837 O O . LEU A 1 109 ? -11.739 -4.215 5.413 1.00 98.88 109 LEU A O 1
ATOM 841 N N . ARG A 1 110 ? -13.427 -5.702 5.550 1.00 98.81 110 ARG A N 1
ATOM 842 C CA . ARG A 1 110 ? -13.804 -5.676 4.131 1.00 98.81 110 ARG A CA 1
ATOM 843 C C . ARG A 1 110 ? -14.133 -4.259 3.694 1.00 98.81 110 ARG A C 1
ATOM 845 O O . ARG A 1 110 ? -13.556 -3.794 2.721 1.00 98.81 110 ARG A O 1
ATOM 852 N N . HIS A 1 111 ? -15.000 -3.567 4.435 1.00 98.88 111 HIS A N 1
ATOM 853 C CA . HIS A 1 111 ? -15.423 -2.211 4.093 1.00 98.88 111 HIS A CA 1
ATOM 854 C C . HIS A 1 111 ? -14.258 -1.216 4.053 1.00 98.88 111 HIS A C 1
ATOM 856 O O . HIS A 1 111 ? -14.213 -0.356 3.170 1.00 98.88 111 HIS A O 1
ATOM 862 N N . LEU A 1 112 ? -13.305 -1.332 4.982 1.00 98.88 112 LEU A N 1
ATOM 863 C CA . LEU A 1 112 ? -12.098 -0.502 4.980 1.00 98.88 112 LEU A CA 1
ATOM 864 C C . LEU A 1 112 ? -11.212 -0.810 3.763 1.00 98.88 112 LEU A C 1
ATOM 866 O O . LEU A 1 112 ? -10.783 0.111 3.070 1.00 98.88 112 LEU A O 1
ATOM 870 N N . ALA A 1 113 ? -10.988 -2.093 3.470 1.00 98.69 113 ALA A N 1
ATOM 871 C CA . ALA A 1 113 ? -10.132 -2.545 2.374 1.00 98.69 113 ALA A CA 1
ATOM 872 C C . ALA A 1 113 ? -10.713 -2.281 0.974 1.00 98.69 113 ALA A C 1
ATOM 874 O O . ALA A 1 113 ? -9.955 -2.114 0.020 1.00 98.69 113 ALA A O 1
ATOM 875 N N . SER A 1 114 ? -12.042 -2.240 0.836 1.00 98.50 114 SER A N 1
ATOM 876 C CA . SER A 1 114 ? -12.737 -2.030 -0.441 1.00 98.50 114 SER A CA 1
ATOM 877 C C . SER A 1 114 ? -13.269 -0.614 -0.647 1.00 98.50 114 SER A C 1
ATOM 879 O O . SER A 1 114 ? -14.019 -0.394 -1.595 1.00 98.50 114 SER A O 1
ATOM 881 N N . HIS A 1 115 ? -12.907 0.344 0.216 1.00 98.75 115 HIS A N 1
ATOM 882 C CA . HIS A 1 115 ? -13.398 1.727 0.144 1.00 98.75 115 HIS A CA 1
ATOM 883 C C . HIS A 1 115 ? -14.936 1.837 0.172 1.00 98.75 115 HIS A C 1
ATOM 885 O O . HIS A 1 115 ? -15.543 2.662 -0.510 1.00 98.75 115 HIS A O 1
ATOM 891 N N . SER A 1 116 ? -15.577 0.994 0.983 1.00 98.81 116 SER A N 1
ATOM 892 C CA . SER A 1 116 ? -17.031 0.982 1.180 1.00 98.81 116 SER A CA 1
ATOM 893 C C . SER A 1 116 ? -17.419 1.185 2.649 1.00 98.81 116 SER A C 1
ATOM 895 O O . SER A 1 116 ? -18.514 0.820 3.067 1.00 98.81 116 SER A O 1
ATOM 897 N N . SER A 1 117 ? -16.531 1.767 3.460 1.00 98.75 117 SER A N 1
ATOM 898 C CA . SER A 1 117 ? -16.802 2.112 4.865 1.00 98.75 117 SER A CA 1
ATOM 899 C C . SER A 1 117 ? -17.688 3.344 5.034 1.00 98.75 117 SER A C 1
ATOM 901 O O . SER A 1 117 ? -18.227 3.552 6.116 1.00 98.75 117 SER A O 1
ATOM 903 N N . GLY A 1 118 ? -17.818 4.171 3.995 1.00 98.62 118 GLY A N 1
ATOM 904 C CA . GLY A 1 118 ? -18.543 5.437 4.051 1.00 98.62 118 GLY A CA 1
ATOM 905 C C . GLY A 1 118 ? -17.784 6.578 4.721 1.00 98.62 118 GLY A C 1
ATOM 906 O O . GLY A 1 118 ? -18.320 7.679 4.761 1.00 98.62 118 GLY A O 1
ATOM 907 N N . LEU A 1 119 ? -16.558 6.357 5.215 1.00 98.69 119 LEU A N 1
ATOM 908 C CA . LEU A 1 119 ? -15.710 7.415 5.773 1.00 98.69 119 LEU A CA 1
ATOM 909 C C . LEU A 1 119 ? -15.248 8.367 4.663 1.00 98.69 119 LEU A C 1
ATOM 911 O O . LEU A 1 119 ? -14.640 7.918 3.689 1.00 98.69 119 LEU A O 1
ATOM 915 N N . GLU A 1 120 ? -15.507 9.665 4.826 1.00 98.44 120 GLU A N 1
ATOM 916 C CA . GLU A 1 120 ? -15.118 10.694 3.855 1.00 98.44 120 GLU A CA 1
ATOM 917 C C . GLU A 1 120 ? -13.601 10.685 3.583 1.00 98.44 120 GLU A C 1
ATOM 919 O O . GLU A 1 120 ? -12.791 10.376 4.464 1.00 98.44 120 GLU A O 1
ATOM 924 N N . ASP A 1 121 ? -13.203 11.005 2.348 1.00 98.06 121 ASP A N 1
ATOM 925 C CA . ASP A 1 121 ? -11.790 11.171 2.020 1.00 98.06 121 ASP A CA 1
ATOM 926 C C . ASP A 1 121 ? -11.247 12.492 2.561 1.00 98.06 121 ASP A C 1
ATOM 928 O O . ASP A 1 121 ? -11.920 13.517 2.531 1.00 98.06 121 ASP A O 1
ATOM 932 N N . ALA A 1 122 ? -9.974 12.505 2.946 1.00 96.88 122 ALA A N 1
ATOM 933 C CA . ALA A 1 122 ? -9.256 13.744 3.215 1.00 96.88 122 ALA A CA 1
ATOM 934 C C . ALA A 1 122 ? -8.819 14.391 1.890 1.00 96.88 122 ALA A C 1
ATOM 936 O O . ALA A 1 122 ? -7.633 14.562 1.646 1.00 96.88 122 ALA A O 1
ATOM 937 N N . ASN A 1 123 ? -9.730 14.676 0.966 1.00 95.00 123 ASN A N 1
ATOM 938 C CA . ASN A 1 123 ? -9.365 15.218 -0.341 1.00 95.00 123 ASN A CA 1
ATOM 939 C C . ASN A 1 123 ? -10.511 16.029 -0.941 1.00 95.00 123 ASN A C 1
ATOM 941 O O . ASN A 1 123 ? -11.674 15.655 -0.822 1.00 95.00 123 ASN A O 1
ATOM 945 N N . ALA A 1 124 ? -10.171 17.096 -1.663 1.00 91.75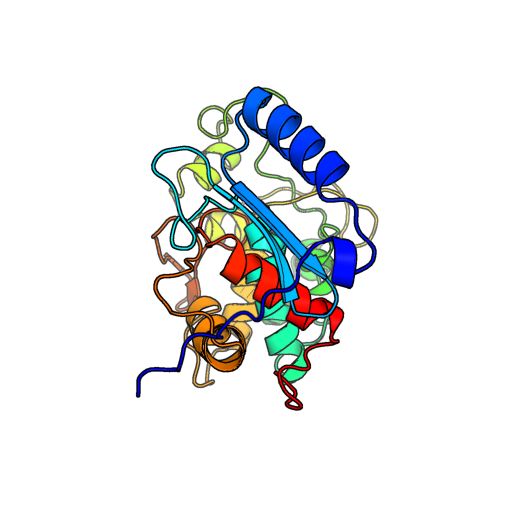 124 ALA A N 1
ATOM 946 C CA . ALA A 1 124 ? -11.134 17.878 -2.423 1.00 91.75 124 ALA A CA 1
ATOM 947 C C . ALA A 1 124 ? -10.584 18.204 -3.822 1.00 91.75 124 ALA A C 1
ATOM 949 O O . ALA A 1 124 ? -9.404 18.543 -3.965 1.00 91.75 124 ALA A O 1
ATOM 950 N N . PRO A 1 125 ? -11.413 18.132 -4.883 1.00 90.50 125 PRO A N 1
ATOM 951 C CA . PRO A 1 125 ? -10.954 18.385 -6.242 1.00 90.50 125 PRO A CA 1
ATOM 952 C C . PRO A 1 125 ? -10.274 19.749 -6.389 1.00 90.50 125 PRO A C 1
ATOM 954 O O . PRO A 1 125 ? -10.877 20.785 -6.123 1.00 90.50 125 PRO A O 1
ATOM 957 N N . ARG A 1 126 ? -9.041 19.741 -6.914 1.00 92.06 126 ARG A N 1
ATOM 958 C CA . ARG A 1 126 ? -8.240 20.942 -7.231 1.00 92.06 126 ARG A CA 1
ATOM 959 C C . ARG A 1 126 ? -7.835 21.791 -6.018 1.00 92.06 126 ARG A C 1
ATOM 961 O O . ARG A 1 126 ? -7.397 22.921 -6.217 1.00 92.06 126 ARG A O 1
ATOM 968 N N . ILE A 1 127 ? -7.947 21.263 -4.802 1.00 93.75 127 ILE A N 1
ATOM 969 C CA . ILE A 1 127 ? -7.443 21.915 -3.592 1.00 93.75 127 ILE A CA 1
ATOM 970 C C . ILE A 1 127 ? -6.205 21.151 -3.124 1.00 93.75 127 ILE A C 1
ATOM 972 O O . ILE A 1 127 ? -6.203 19.922 -3.083 1.00 93.75 127 ILE A O 1
ATOM 976 N N . ASP A 1 128 ? -5.132 21.882 -2.822 1.00 94.44 128 ASP A N 1
ATOM 977 C CA . ASP A 1 128 ? -3.933 21.287 -2.237 1.00 94.44 128 ASP A CA 1
ATOM 978 C C . ASP A 1 128 ? -4.251 20.701 -0.857 1.00 94.44 128 ASP A C 1
ATOM 980 O O . ASP A 1 128 ? -4.979 21.305 -0.070 1.00 94.44 128 ASP A O 1
ATOM 984 N N . HIS A 1 129 ? -3.680 19.539 -0.551 1.00 93.00 129 HIS A N 1
ATOM 985 C CA . HIS A 1 129 ? -3.916 18.822 0.700 1.00 93.00 129 HIS A CA 1
ATOM 986 C C . HIS A 1 129 ? -3.671 19.678 1.956 1.00 93.00 129 HIS A C 1
ATOM 988 O O . HIS A 1 129 ? -4.380 19.533 2.951 1.00 93.00 129 HIS A O 1
ATOM 994 N N . PHE A 1 130 ? -2.704 20.597 1.906 1.00 94.31 130 PHE A N 1
ATOM 995 C CA . PHE A 1 130 ? -2.344 21.480 3.015 1.00 94.31 130 PHE A CA 1
ATOM 996 C C . PHE A 1 130 ? -3.147 22.788 3.044 1.00 94.31 130 PHE A C 1
ATOM 998 O O . PHE A 1 130 ? -2.837 23.670 3.843 1.00 94.31 130 PHE A O 1
ATOM 1005 N N . ALA A 1 131 ? -4.151 22.919 2.175 1.00 95.56 131 ALA A N 1
ATOM 1006 C CA . ALA A 1 131 ? -5.079 24.045 2.101 1.00 95.56 131 ALA A CA 1
ATOM 1007 C C . ALA A 1 131 ? -6.553 23.606 2.222 1.00 95.56 131 ALA A C 1
ATOM 1009 O O . ALA A 1 131 ? -7.455 24.398 1.947 1.00 95.56 131 ALA A O 1
ATOM 1010 N N . LEU A 1 132 ? -6.809 22.347 2.603 1.00 94.00 132 LEU A N 1
ATOM 1011 C CA . LEU A 1 132 ? -8.163 21.802 2.756 1.00 94.00 132 LEU A CA 1
ATOM 1012 C C . LEU A 1 132 ? -8.911 22.375 3.973 1.00 94.00 132 LEU A C 1
ATOM 1014 O O . LEU A 1 132 ? -10.139 22.337 4.001 1.00 94.00 132 LEU A O 1
ATOM 1018 N N . GLY A 1 133 ? -8.198 22.915 4.968 1.00 94.94 133 GLY A N 1
ATOM 1019 C CA . GLY A 1 133 ? -8.765 23.314 6.249 1.00 94.94 133 GLY A CA 1
ATOM 1020 C C . GLY A 1 133 ? -9.244 22.136 7.108 1.00 94.94 133 GLY A C 1
ATOM 1021 O O . GLY A 1 133 ? -9.359 20.988 6.669 1.00 94.94 133 GLY A O 1
ATOM 1022 N N . GLY A 1 134 ? -9.537 22.439 8.375 1.00 96.19 134 GLY A N 1
ATOM 1023 C CA . GLY A 1 134 ? -10.177 21.513 9.311 1.00 96.19 134 GLY A CA 1
ATOM 1024 C C . GLY A 1 134 ? -9.449 20.173 9.475 1.00 96.19 134 GLY A C 1
ATOM 1025 O O . GLY A 1 134 ? -8.220 20.102 9.479 1.00 96.19 134 GLY A O 1
ATOM 1026 N N . TRP A 1 135 ? -10.230 19.100 9.623 1.00 97.00 135 TRP A N 1
ATOM 1027 C CA . TRP A 1 135 ? -9.707 17.752 9.858 1.00 97.00 135 TRP A CA 1
ATOM 1028 C C . TRP A 1 135 ? -8.952 17.187 8.644 1.00 97.00 135 TRP A C 1
ATOM 1030 O O . TRP A 1 135 ? -8.015 16.410 8.816 1.00 97.00 135 TRP A O 1
ATOM 1040 N N . MET A 1 136 ? -9.326 17.589 7.423 1.00 97.50 136 MET A N 1
ATOM 1041 C CA . MET A 1 136 ? -8.694 17.104 6.195 1.00 97.50 136 MET A CA 1
ATOM 1042 C C . MET A 1 136 ? -7.256 17.617 6.074 1.00 97.50 136 MET A C 1
ATOM 1044 O O . MET A 1 136 ? -6.340 16.843 5.805 1.00 97.50 136 MET A O 1
ATOM 1048 N N . GLU A 1 137 ? -7.034 18.909 6.326 1.00 97.69 137 GLU A N 1
ATOM 1049 C CA . GLU A 1 137 ? -5.682 19.473 6.370 1.00 97.69 137 GLU A CA 1
ATOM 1050 C C . GLU A 1 137 ? -4.877 18.899 7.540 1.00 97.69 137 GLU A C 1
ATOM 1052 O O . GLU A 1 137 ? -3.719 18.523 7.354 1.00 97.69 137 GLU A O 1
ATOM 1057 N N . ALA A 1 138 ? -5.489 18.764 8.722 1.00 97.69 138 ALA A N 1
ATOM 1058 C CA . ALA A 1 138 ? -4.849 18.161 9.890 1.00 97.69 138 ALA A CA 1
ATOM 1059 C C . ALA A 1 138 ? -4.373 16.720 9.617 1.00 97.69 138 ALA A C 1
ATOM 1061 O O . ALA A 1 138 ? -3.258 16.357 9.994 1.00 97.69 138 ALA A O 1
ATOM 1062 N N . PHE A 1 139 ? -5.160 15.923 8.880 1.00 98.00 139 PHE A N 1
ATOM 1063 C CA . PHE A 1 139 ? -4.786 14.571 8.454 1.00 98.00 139 PHE A CA 1
ATOM 1064 C C . PHE A 1 139 ? -3.496 14.569 7.618 1.00 98.00 139 PHE A C 1
ATOM 1066 O O . PHE A 1 139 ? -2.589 13.777 7.880 1.00 98.00 139 PHE A O 1
ATOM 1073 N N . TRP A 1 140 ? -3.366 15.480 6.646 1.00 96.69 140 TRP A N 1
ATOM 1074 C CA . TRP A 1 140 ? -2.164 15.567 5.804 1.00 96.69 140 TRP A CA 1
ATOM 1075 C C . TRP A 1 140 ? -0.967 16.198 6.499 1.00 96.69 140 TRP A C 1
ATOM 1077 O O . TRP A 1 140 ? 0.164 15.766 6.265 1.00 96.69 140 TRP A O 1
ATOM 1087 N N . ARG A 1 141 ? -1.205 17.184 7.371 1.00 96.62 141 ARG A N 1
ATOM 1088 C CA . ARG A 1 141 ? -0.179 17.731 8.270 1.00 96.62 141 ARG A CA 1
ATOM 1089 C C . ARG A 1 141 ? 0.286 16.713 9.305 1.00 96.62 141 ARG A C 1
ATOM 1091 O O . ARG A 1 141 ? 1.390 16.857 9.820 1.00 96.62 141 ARG A O 1
ATOM 1098 N N . GLN A 1 142 ? -0.514 15.674 9.551 1.00 96.12 142 GLN A N 1
ATOM 1099 C CA . GLN A 1 142 ? -0.268 14.651 10.565 1.00 96.12 142 GLN A CA 1
ATOM 1100 C C . GLN A 1 142 ? -0.149 15.273 11.967 1.00 96.12 142 GLN A C 1
ATOM 1102 O O . GLN A 1 142 ? 0.691 14.849 12.774 1.00 96.12 142 GLN A O 1
ATOM 1107 N N . GLU A 1 143 ? -0.969 16.303 12.211 1.00 94.06 143 GLU A N 1
ATOM 1108 C CA . GLU A 1 143 ? -1.057 17.049 13.466 1.00 94.06 143 GLU A CA 1
ATOM 1109 C C . GLU A 1 143 ? -2.518 17.474 13.779 1.00 94.06 143 GLU A C 1
ATOM 1111 O O . GLU A 1 143 ? -3.061 18.325 13.069 1.00 94.06 143 GLU A O 1
ATOM 1116 N N . PRO A 1 144 ? -3.169 16.911 14.828 1.00 93.38 144 PRO A N 1
ATOM 1117 C CA . PRO A 1 144 ? -2.728 15.748 15.613 1.00 93.38 144 PRO A CA 1
ATOM 1118 C C . PRO A 1 144 ? -2.604 14.490 14.733 1.00 93.38 144 PRO A C 1
ATOM 1120 O O . PRO A 1 144 ? -2.790 14.550 13.521 1.00 93.38 144 PRO A O 1
ATOM 1123 N N . ASP A 1 145 ? -2.225 13.346 15.301 1.00 97.44 145 ASP A N 1
ATOM 1124 C CA . ASP A 1 145 ? -1.938 12.165 14.488 1.00 97.44 145 ASP A CA 1
ATOM 1125 C C . ASP A 1 145 ? -3.126 11.769 13.567 1.00 97.44 145 ASP A C 1
ATOM 1127 O O . ASP A 1 145 ? -4.300 11.899 13.937 1.00 97.44 145 ASP A O 1
ATOM 1131 N N . PRO A 1 146 ? -2.846 11.279 12.346 1.00 98.12 146 PRO A N 1
ATOM 1132 C CA . PRO A 1 146 ? -3.881 10.998 11.356 1.00 98.12 146 PRO A CA 1
ATOM 1133 C C . PRO A 1 146 ? -4.787 9.822 11.743 1.00 98.12 146 PRO A C 1
ATOM 1135 O O . 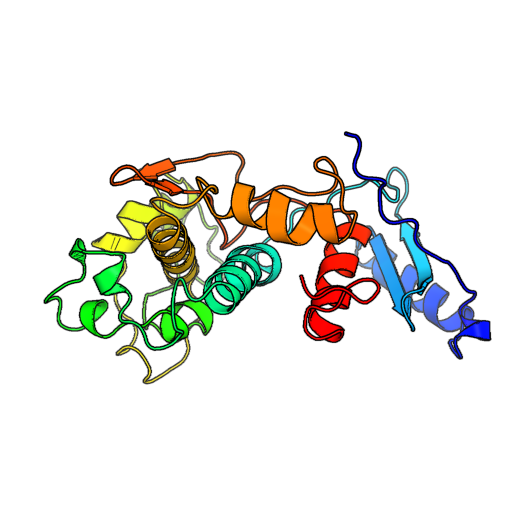PRO A 1 146 ? -5.882 9.707 11.191 1.00 98.12 146 PRO A O 1
ATOM 1138 N N . PHE A 1 147 ? -4.375 8.953 12.671 1.00 98.75 147 PHE A N 1
ATOM 1139 C CA . PHE A 1 147 ? -5.164 7.798 13.096 1.00 98.75 147 PHE A CA 1
ATOM 1140 C C . PHE A 1 147 ? -6.254 8.212 14.080 1.00 98.75 147 PHE A C 1
ATOM 1142 O O . PHE A 1 147 ? -7.405 7.846 13.873 1.00 98.75 147 PHE A O 1
ATOM 1149 N N . THR A 1 148 ? -5.945 9.055 15.066 1.00 98.56 148 THR A N 1
ATOM 1150 C CA . THR A 1 148 ? -6.933 9.666 15.965 1.00 98.56 148 THR A CA 1
ATOM 1151 C C . THR A 1 148 ? -7.922 10.529 15.183 1.00 98.56 148 THR A C 1
ATOM 1153 O O . THR A 1 148 ? -9.131 10.432 15.401 1.00 98.56 148 THR A O 1
ATOM 1156 N N . ILE A 1 149 ? -7.447 11.313 14.203 1.00 98.50 149 ILE A N 1
ATOM 1157 C CA . ILE A 1 149 ? -8.333 12.059 13.291 1.00 98.50 149 ILE A CA 1
ATOM 1158 C C . ILE A 1 149 ? -9.282 11.096 12.566 1.00 98.50 149 ILE A C 1
ATOM 1160 O O . ILE A 1 149 ? -10.497 11.297 12.588 1.00 98.50 149 ILE A O 1
ATOM 1164 N N . SER A 1 150 ? -8.741 10.027 11.971 1.00 98.62 150 SER A N 1
ATOM 1165 C CA . SER A 1 150 ? -9.522 9.021 11.236 1.00 98.62 150 SER A CA 1
ATOM 1166 C C . SER A 1 150 ? -10.540 8.295 12.121 1.00 98.62 150 SER A C 1
ATOM 1168 O O . SER A 1 150 ? -11.673 8.055 11.702 1.00 98.62 150 SER A O 1
ATOM 1170 N N . ARG A 1 151 ? -10.153 7.982 13.361 1.00 98.38 151 ARG A N 1
ATOM 1171 C CA . ARG A 1 151 ? -10.970 7.283 14.355 1.00 98.38 151 ARG A CA 1
ATOM 1172 C C . ARG A 1 151 ? -12.166 8.130 14.784 1.00 98.38 151 ARG A C 1
ATOM 1174 O O . ARG A 1 151 ? -13.295 7.624 14.776 1.00 98.38 151 ARG A O 1
ATOM 1181 N N . ASP A 1 152 ? -11.931 9.410 15.084 1.00 97.44 152 ASP A N 1
ATOM 1182 C CA . ASP A 1 152 ? -12.865 10.226 15.870 1.00 97.44 152 ASP A CA 1
ATOM 1183 C C . ASP A 1 152 ? -13.584 11.319 15.068 1.00 97.44 152 ASP A C 1
ATOM 1185 O O . ASP A 1 152 ? -14.728 11.645 15.378 1.00 97.44 152 ASP A O 1
ATOM 1189 N N . GLN A 1 153 ? -12.945 11.894 14.046 1.00 96.69 153 GLN A N 1
ATOM 1190 C CA . GLN A 1 153 ? -13.407 13.153 13.438 1.00 96.69 153 GLN A CA 1
ATOM 1191 C C . GLN A 1 153 ? -14.036 12.979 12.054 1.00 96.69 153 GLN A C 1
ATOM 1193 O O . GLN A 1 153 ? -14.835 13.816 11.638 1.00 96.69 153 GLN A O 1
ATOM 1198 N N . VAL A 1 154 ? -13.696 11.904 11.340 1.00 97.94 154 VAL A N 1
ATOM 1199 C CA . VAL A 1 154 ? -14.112 11.730 9.941 1.00 97.94 154 VAL A CA 1
ATOM 1200 C C . VAL A 1 154 ? -15.627 11.520 9.837 1.00 97.94 154 VAL A C 1
ATOM 1202 O O . VAL A 1 154 ? -16.169 10.632 10.512 1.00 97.94 154 VAL A O 1
ATOM 1205 N N . PRO A 1 155 ? -16.336 12.324 9.026 1.00 97.94 155 PRO A N 1
ATOM 1206 C CA . PRO A 1 155 ? -17.767 12.166 8.810 1.00 97.94 155 PRO A CA 1
ATOM 1207 C C . PRO A 1 155 ? -18.066 11.026 7.827 1.00 97.94 155 PRO A C 1
ATOM 1209 O O . PRO A 1 155 ? -17.181 10.480 7.164 1.00 97.94 155 PRO A O 1
ATOM 1212 N N . PHE A 1 156 ? -19.348 10.672 7.737 1.00 98.44 156 PHE A N 1
ATOM 1213 C CA . PHE A 1 156 ? -19.839 9.668 6.798 1.00 98.44 156 PHE A CA 1
ATOM 1214 C C . PHE A 1 156 ? -20.478 10.326 5.577 1.00 98.44 156 PHE A C 1
ATOM 1216 O O . PHE A 1 156 ? -21.317 11.213 5.726 1.00 98.44 156 PHE A O 1
ATOM 1223 N N . VAL A 1 157 ? -20.139 9.835 4.387 1.00 98.31 157 VAL A N 1
ATOM 1224 C CA . VAL A 1 157 ? -20.794 10.201 3.118 1.00 98.31 157 VAL A CA 1
ATOM 1225 C C . VAL A 1 157 ? -21.895 9.215 2.716 1.00 98.31 157 VAL A C 1
ATOM 1227 O O . VAL A 1 157 ? -22.778 9.562 1.937 1.00 98.31 157 VAL A O 1
ATOM 1230 N N . PHE A 1 158 ? -21.881 8.002 3.276 1.00 98.69 158 PHE A N 1
ATOM 1231 C CA . PHE A 1 158 ? -22.938 6.992 3.158 1.00 98.69 158 PHE A CA 1
ATOM 1232 C C . PHE A 1 158 ? -22.828 5.956 4.292 1.00 98.69 158 PHE A C 1
ATOM 1234 O O . PHE A 1 158 ? -21.863 5.957 5.058 1.00 98.69 158 PHE A O 1
ATOM 1241 N N . ARG A 1 159 ? -23.824 5.071 4.423 1.00 98.62 159 ARG A N 1
ATOM 1242 C CA . ARG A 1 159 ? -23.828 3.989 5.423 1.00 98.62 159 ARG A CA 1
ATOM 1243 C C . ARG A 1 159 ? -22.854 2.865 5.017 1.00 98.62 159 ARG A C 1
ATOM 1245 O O . ARG A 1 159 ? -22.866 2.485 3.850 1.00 98.62 159 ARG A O 1
ATOM 1252 N N . PRO A 1 160 ? -22.051 2.284 5.927 1.00 98.75 160 PRO A N 1
ATOM 1253 C CA . PRO A 1 160 ? -21.104 1.226 5.569 1.00 98.75 160 PRO A CA 1
ATOM 1254 C C . PRO A 1 160 ? -21.727 0.106 4.721 1.00 98.75 160 PRO A C 1
ATOM 1256 O O . PRO A 1 160 ? -22.811 -0.392 5.020 1.00 98.75 160 PRO A O 1
ATOM 1259 N N . GLY A 1 161 ? -21.039 -0.275 3.645 1.00 98.50 161 GLY A N 1
ATOM 1260 C CA . GLY A 1 161 ? -21.437 -1.353 2.739 1.00 98.50 161 GLY A CA 1
ATOM 1261 C C . GLY A 1 161 ? -22.496 -0.993 1.691 1.00 98.50 161 GLY A C 1
ATOM 1262 O O . GLY A 1 161 ? -22.799 -1.840 0.855 1.00 98.50 161 GLY A O 1
ATOM 1263 N N . THR A 1 162 ? -23.054 0.226 1.687 1.00 98.62 162 THR A N 1
ATOM 1264 C CA . THR A 1 162 ? -24.128 0.589 0.739 1.00 98.62 162 THR A CA 1
ATOM 1265 C C . THR A 1 162 ? -23.651 1.269 -0.543 1.00 98.62 162 THR A C 1
ATOM 1267 O O . THR A 1 162 ? -24.437 1.380 -1.479 1.00 98.62 162 THR A O 1
ATOM 1270 N N . ASP A 1 163 ? -22.409 1.757 -0.587 1.00 98.69 163 ASP A N 1
ATOM 1271 C CA . ASP A 1 163 ? -21.837 2.463 -1.741 1.00 98.69 163 ASP A CA 1
ATOM 1272 C C . ASP A 1 163 ? -20.292 2.397 -1.720 1.00 98.69 163 ASP A C 1
ATOM 1274 O O . ASP A 1 163 ? -19.693 1.750 -0.853 1.00 98.69 163 ASP A O 1
ATOM 1278 N N . TYR A 1 164 ? -19.644 3.063 -2.675 1.00 98.56 164 TYR A N 1
ATOM 1279 C CA . TYR A 1 164 ? -18.198 3.188 -2.812 1.00 98.56 164 TYR A CA 1
ATOM 1280 C C . TYR A 1 164 ? -17.759 4.660 -2.785 1.00 98.56 164 TYR A C 1
ATOM 1282 O O . TYR A 1 164 ? -18.202 5.476 -3.591 1.00 98.56 164 TYR A O 1
ATOM 1290 N N . ALA A 1 165 ? -16.799 4.981 -1.916 1.00 98.31 165 ALA A N 1
ATOM 1291 C CA . ALA A 1 165 ? -16.019 6.213 -1.991 1.00 98.31 165 ALA A CA 1
ATOM 1292 C C . ALA A 1 165 ? -14.597 5.947 -1.512 1.00 98.31 165 ALA A C 1
ATOM 1294 O O . ALA A 1 165 ? -14.366 5.448 -0.410 1.00 98.31 165 ALA A O 1
ATOM 1295 N N . TYR A 1 166 ? -13.638 6.324 -2.355 1.00 98.31 166 TYR A N 1
ATOM 1296 C CA . TYR A 1 166 ? -12.223 6.279 -2.018 1.00 98.31 166 TYR A CA 1
ATOM 1297 C C . TYR A 1 166 ? -11.954 7.026 -0.708 1.00 98.31 166 TYR A C 1
ATOM 1299 O O . TYR A 1 166 ? -12.482 8.112 -0.517 1.00 98.31 166 TYR A O 1
ATOM 1307 N N . SER A 1 167 ? -11.144 6.455 0.186 1.00 98.62 167 SER A N 1
ATOM 1308 C CA . SER A 1 167 ? -10.933 7.022 1.524 1.00 98.62 167 SER A CA 1
ATOM 1309 C C . SER A 1 167 ? -9.523 6.739 2.039 1.00 98.62 167 SER A C 1
ATOM 1311 O O . SER A 1 167 ? -9.165 5.591 2.321 1.00 98.62 167 SER A O 1
ATOM 1313 N N . ASN A 1 168 ? -8.704 7.787 2.162 1.00 98.69 168 ASN A N 1
ATOM 1314 C CA . ASN A 1 168 ? -7.419 7.722 2.857 1.00 98.69 168 ASN A CA 1
ATOM 1315 C C . ASN A 1 168 ? -7.596 7.456 4.367 1.00 98.69 168 ASN A C 1
ATOM 1317 O O . ASN A 1 168 ? -6.900 6.569 4.869 1.00 98.69 168 ASN A O 1
ATOM 1321 N N . PRO A 1 169 ? -8.541 8.104 5.082 1.00 98.81 169 PRO A N 1
ATOM 1322 C CA . PRO A 1 169 ? -8.817 7.768 6.479 1.00 98.81 169 PRO A CA 1
ATOM 1323 C C . PRO A 1 169 ? -9.317 6.334 6.682 1.00 98.81 169 PRO A C 1
ATOM 1325 O O . PRO A 1 169 ? -8.915 5.668 7.633 1.00 98.81 169 PRO A O 1
ATOM 1328 N N . GLY A 1 170 ? -10.126 5.803 5.757 1.00 98.81 170 GLY A N 1
ATOM 1329 C CA . GLY A 1 170 ? -10.519 4.391 5.776 1.00 98.81 170 GLY A CA 1
ATOM 1330 C C . GLY A 1 170 ? -9.312 3.447 5.733 1.00 98.81 170 GLY A C 1
ATOM 1331 O O . GLY A 1 170 ? -9.244 2.485 6.494 1.00 98.81 170 GLY A O 1
ATOM 1332 N N . MET A 1 171 ? -8.302 3.762 4.922 1.00 98.81 171 MET A N 1
ATOM 1333 C CA . MET A 1 171 ? -7.060 2.984 4.891 1.00 98.81 171 MET A CA 1
ATOM 1334 C C . MET A 1 171 ? -6.222 3.149 6.162 1.00 98.81 171 MET A C 1
ATOM 1336 O O . MET A 1 171 ? -5.664 2.159 6.638 1.00 98.81 171 MET A O 1
ATOM 1340 N N . ALA A 1 172 ? -6.185 4.348 6.756 1.00 98.81 172 ALA A N 1
ATOM 1341 C CA . ALA A 1 172 ? -5.556 4.556 8.061 1.00 98.81 172 ALA A CA 1
ATOM 1342 C C . ALA A 1 172 ? -6.191 3.653 9.132 1.00 98.81 172 ALA A C 1
ATOM 1344 O O . ALA A 1 172 ? -5.477 2.999 9.891 1.00 98.81 172 ALA A O 1
ATOM 1345 N N . MET A 1 173 ? -7.520 3.521 9.130 1.00 98.88 173 MET A N 1
ATOM 1346 C CA . MET A 1 173 ? -8.217 2.617 10.047 1.00 98.88 173 MET A CA 1
ATOM 1347 C C . MET A 1 173 ? -8.011 1.135 9.714 1.00 98.88 173 MET A C 1
ATOM 1349 O O . MET A 1 173 ? -8.009 0.315 10.628 1.00 98.88 173 MET A O 1
ATOM 1353 N N . LEU A 1 174 ? -7.758 0.775 8.448 1.00 98.94 174 LEU A N 1
ATOM 1354 C CA . LEU A 1 174 ? -7.322 -0.583 8.108 1.00 98.94 174 LEU A CA 1
ATOM 1355 C C . LEU A 1 174 ? -5.949 -0.892 8.720 1.00 98.94 174 LEU A C 1
ATOM 1357 O O . LEU A 1 174 ? -5.770 -1.954 9.306 1.00 98.94 174 LEU A O 1
ATOM 1361 N N . ALA A 1 175 ? -4.990 0.036 8.614 1.00 98.81 175 ALA A N 1
ATOM 1362 C CA . ALA A 1 175 ? -3.681 -0.117 9.253 1.00 98.81 175 ALA A CA 1
ATOM 1363 C C . ALA A 1 175 ? -3.813 -0.225 10.775 1.00 98.81 175 ALA A C 1
ATOM 1365 O O . ALA A 1 175 ? -3.190 -1.099 11.368 1.00 98.81 175 ALA A O 1
ATOM 1366 N N . TYR A 1 176 ? -4.662 0.607 11.386 1.00 98.88 176 TYR A N 1
ATOM 1367 C CA . TYR A 1 176 ? -4.970 0.520 12.810 1.00 98.88 176 TYR A CA 1
ATOM 1368 C C . TYR A 1 176 ? -5.454 -0.886 13.180 1.00 98.88 176 TYR A C 1
ATOM 1370 O O . TYR A 1 176 ? -4.876 -1.529 14.054 1.00 98.88 176 TYR A O 1
ATOM 1378 N N . ALA A 1 177 ? -6.502 -1.375 12.511 1.00 98.94 177 ALA A N 1
ATOM 1379 C CA . ALA A 1 177 ? -7.128 -2.641 12.869 1.00 98.94 177 ALA A CA 1
ATOM 1380 C C . ALA A 1 177 ? -6.184 -3.836 12.672 1.00 98.94 177 ALA A C 1
ATOM 1382 O O . ALA A 1 177 ? -6.100 -4.700 13.542 1.00 98.94 177 ALA A O 1
ATOM 1383 N N . VAL A 1 178 ? -5.417 -3.854 11.576 1.00 98.88 178 VAL A N 1
ATOM 1384 C CA . VAL A 1 178 ? -4.419 -4.907 11.343 1.00 98.88 178 VAL A CA 1
ATOM 1385 C C . VAL A 1 178 ? -3.305 -4.839 12.389 1.00 98.88 178 VAL A C 1
ATOM 1387 O O . VAL A 1 178 ? -2.967 -5.873 12.949 1.00 98.88 178 VAL A O 1
ATOM 1390 N N . THR A 1 179 ? -2.766 -3.660 12.724 1.00 98.88 179 THR A N 1
ATOM 1391 C CA . THR A 1 179 ? -1.751 -3.548 13.790 1.00 98.88 179 THR A CA 1
ATOM 1392 C C . THR A 1 179 ? -2.294 -3.994 15.150 1.00 98.88 179 THR A C 1
ATOM 1394 O O . THR A 1 179 ? -1.590 -4.671 15.895 1.00 98.88 179 THR A O 1
ATOM 1397 N N . ALA A 1 180 ? -3.547 -3.674 15.476 1.00 98.81 180 ALA A N 1
ATOM 1398 C CA . ALA A 1 180 ? -4.182 -4.150 16.703 1.00 98.81 180 ALA A CA 1
ATOM 1399 C C . ALA A 1 180 ? -4.301 -5.685 16.731 1.00 98.81 180 ALA A C 1
ATOM 1401 O O . ALA A 1 180 ? -4.029 -6.299 17.759 1.00 98.81 180 ALA A O 1
ATOM 1402 N N . ALA A 1 181 ? -4.633 -6.316 15.600 1.00 98.69 181 ALA A N 1
ATOM 1403 C CA . ALA A 1 181 ? -4.692 -7.774 15.475 1.00 98.69 181 ALA A CA 1
ATOM 1404 C C . ALA A 1 181 ? -3.320 -8.465 15.611 1.00 98.69 181 ALA A C 1
ATOM 1406 O O . ALA A 1 181 ? -3.258 -9.654 15.914 1.00 98.69 181 ALA A O 1
ATOM 1407 N N . LEU A 1 182 ? -2.218 -7.735 15.407 1.00 98.69 182 LEU A N 1
ATOM 1408 C CA . LEU A 1 182 ? -0.857 -8.247 15.594 1.00 98.69 182 LEU A CA 1
ATOM 1409 C C . LEU A 1 182 ? -0.401 -8.242 17.060 1.00 98.69 182 LEU A C 1
ATOM 1411 O O . LEU A 1 182 ? 0.647 -8.818 17.364 1.00 98.69 182 LEU A O 1
ATOM 1415 N N . GLN A 1 183 ? -1.148 -7.620 17.978 1.00 97.44 183 GLN A N 1
ATOM 1416 C CA . GLN A 1 183 ? -0.786 -7.592 19.396 1.00 97.44 183 GLN A CA 1
ATOM 1417 C C . GLN A 1 183 ? -0.650 -9.015 19.957 1.00 97.44 183 GLN A C 1
ATOM 1419 O O . GLN A 1 183 ? -1.530 -9.857 19.802 1.00 97.44 183 GLN A O 1
ATOM 1424 N N . GLY A 1 184 ? 0.480 -9.287 20.614 1.00 94.94 184 GLY A N 1
ATOM 1425 C CA . GLY A 1 184 ? 0.816 -10.622 21.120 1.00 94.94 184 GLY A CA 1
ATOM 1426 C C . GLY A 1 184 ? 1.453 -11.564 20.089 1.00 94.94 184 GLY A C 1
ATOM 1427 O O . GLY A 1 184 ? 1.828 -12.679 20.448 1.00 94.94 184 GLY A O 1
ATOM 1428 N N . THR A 1 185 ? 1.622 -11.132 18.836 1.00 97.31 185 THR A N 1
ATOM 1429 C CA . THR A 1 185 ? 2.436 -11.839 17.835 1.00 97.31 185 THR A CA 1
ATOM 1430 C C . THR A 1 185 ? 3.903 -11.389 17.893 1.00 97.31 185 THR A C 1
ATOM 1432 O O . THR A 1 185 ? 4.280 -10.525 18.683 1.00 97.31 185 THR A O 1
ATOM 1435 N N . ALA A 1 186 ? 4.757 -11.966 17.041 1.00 96.94 186 ALA A N 1
ATOM 1436 C CA . ALA A 1 186 ? 6.155 -11.550 16.901 1.00 96.94 186 ALA A CA 1
ATOM 1437 C C . ALA A 1 186 ? 6.346 -10.253 16.082 1.00 96.94 186 ALA A C 1
ATOM 1439 O O . ALA A 1 186 ? 7.482 -9.815 15.903 1.00 96.94 186 ALA A O 1
ATOM 1440 N N . HIS A 1 187 ? 5.272 -9.667 15.544 1.00 97.94 187 HIS A N 1
ATOM 1441 C CA . HIS A 1 187 ? 5.323 -8.479 14.693 1.00 97.94 187 HIS A CA 1
ATOM 1442 C C . HIS A 1 187 ? 4.686 -7.293 15.415 1.00 97.94 187 HIS A C 1
ATOM 1444 O O . HIS A 1 187 ? 3.531 -7.358 15.823 1.00 97.94 187 HIS A O 1
ATOM 1450 N N . GLU A 1 188 ? 5.440 -6.207 15.567 1.00 96.75 188 GLU A N 1
ATOM 1451 C CA . GLU A 1 188 ? 4.993 -5.020 16.307 1.00 96.75 188 GLU A CA 1
ATOM 1452 C C . GLU A 1 188 ? 3.983 -4.186 15.504 1.00 96.75 188 GLU A C 1
ATOM 1454 O O . GLU A 1 188 ? 3.086 -3.570 16.071 1.00 96.75 188 GLU A O 1
ATOM 1459 N N . ASP A 1 189 ? 4.132 -4.162 14.177 1.00 98.19 189 ASP A N 1
ATOM 1460 C CA . ASP A 1 189 ? 3.354 -3.337 13.254 1.00 98.19 189 ASP A CA 1
ATOM 1461 C C . ASP A 1 189 ? 3.253 -3.973 11.853 1.00 98.19 189 ASP A C 1
ATOM 1463 O O . ASP A 1 189 ? 3.916 -4.961 11.522 1.00 98.19 189 ASP A O 1
ATOM 1467 N N . ILE A 1 190 ? 2.454 -3.366 10.970 1.00 98.44 190 ILE A N 1
ATOM 1468 C CA . ILE A 1 190 ? 2.331 -3.818 9.575 1.00 98.44 190 ILE A CA 1
ATOM 1469 C C . ILE A 1 190 ? 3.655 -3.768 8.793 1.00 98.44 190 ILE A C 1
ATOM 1471 O O . ILE A 1 190 ? 3.835 -4.525 7.843 1.00 98.44 190 ILE A O 1
ATOM 1475 N N . ARG A 1 191 ? 4.606 -2.905 9.172 1.00 98.00 191 ARG A N 1
ATOM 1476 C CA . ARG A 1 191 ? 5.914 -2.798 8.507 1.00 98.00 191 ARG A CA 1
ATOM 1477 C C . ARG A 1 191 ? 6.776 -4.022 8.804 1.00 98.00 191 ARG A C 1
ATOM 1479 O O . ARG A 1 191 ? 7.328 -4.612 7.881 1.00 98.00 191 ARG A O 1
ATOM 1486 N N . THR A 1 192 ? 6.902 -4.389 10.073 1.00 98.12 192 THR A N 1
ATOM 1487 C CA . THR A 1 192 ? 7.657 -5.554 10.546 1.00 98.12 192 THR A CA 1
ATOM 1488 C C . THR A 1 192 ? 7.004 -6.850 10.080 1.00 98.12 192 THR A C 1
ATOM 1490 O O . THR A 1 192 ? 7.719 -7.745 9.633 1.00 98.12 192 THR A O 1
ATOM 1493 N N . LEU A 1 193 ? 5.666 -6.912 10.054 1.00 98.62 193 LEU A N 1
ATOM 1494 C CA . LEU A 1 193 ? 4.929 -8.003 9.415 1.00 98.62 193 LEU A CA 1
ATOM 1495 C C . LEU A 1 193 ? 5.347 -8.164 7.948 1.00 98.62 193 LEU A C 1
ATOM 1497 O O . LEU A 1 193 ? 5.840 -9.220 7.562 1.00 98.62 193 LEU A O 1
ATOM 1501 N N . LEU A 1 194 ? 5.203 -7.116 7.128 1.00 98.50 194 LEU A N 1
ATOM 1502 C CA . LEU A 1 194 ? 5.527 -7.177 5.697 1.00 98.50 194 LEU A CA 1
ATOM 1503 C C . LEU A 1 194 ? 6.998 -7.492 5.447 1.00 98.50 194 LEU A C 1
ATOM 1505 O O . LEU A 1 194 ? 7.318 -8.257 4.539 1.00 98.50 194 LEU A O 1
ATOM 1509 N N . ARG A 1 195 ? 7.896 -6.934 6.259 1.00 98.19 195 ARG A N 1
ATOM 1510 C CA . ARG A 1 195 ? 9.328 -7.193 6.150 1.00 98.19 195 ARG A CA 1
ATOM 1511 C C . ARG A 1 195 ? 9.647 -8.675 6.297 1.00 98.19 195 ARG A C 1
ATOM 1513 O O . ARG A 1 195 ? 10.320 -9.234 5.435 1.00 98.19 195 ARG A O 1
ATOM 1520 N N . GLU A 1 196 ? 9.169 -9.302 7.369 1.00 97.62 196 GLU A N 1
ATOM 1521 C CA . GLU A 1 196 ? 9.510 -10.691 7.692 1.00 97.62 196 GLU A CA 1
ATOM 1522 C C . GLU A 1 196 ? 8.676 -11.708 6.912 1.00 97.62 196 GLU A C 1
ATOM 1524 O O . GLU A 1 196 ? 9.176 -12.772 6.547 1.00 97.62 196 GLU A O 1
ATOM 1529 N N . ARG A 1 197 ? 7.403 -11.394 6.653 1.00 97.38 197 ARG A N 1
ATOM 1530 C CA . ARG A 1 197 ? 6.460 -12.325 6.031 1.00 97.38 197 ARG A CA 1
ATOM 1531 C C . ARG A 1 197 ? 6.378 -12.208 4.529 1.00 97.38 197 ARG A C 1
ATOM 1533 O O . ARG A 1 197 ? 6.037 -13.203 3.915 1.00 97.38 197 ARG A O 1
ATOM 1540 N N . VAL A 1 198 ? 6.713 -11.062 3.939 1.00 98.00 198 VAL A N 1
ATOM 1541 C CA . VAL A 1 198 ? 6.584 -10.841 2.491 1.00 98.00 198 VAL A CA 1
ATOM 1542 C C . VAL A 1 198 ? 7.930 -10.521 1.865 1.00 98.00 198 VAL A C 1
ATOM 1544 O O . VAL A 1 198 ? 8.445 -11.336 1.107 1.00 98.00 198 VAL A O 1
ATOM 1547 N N . MET A 1 199 ? 8.521 -9.372 2.199 1.00 98.12 199 MET A N 1
ATOM 1548 C CA . MET A 1 199 ? 9.638 -8.793 1.445 1.00 98.12 199 MET A CA 1
ATOM 1549 C C . MET A 1 199 ? 10.885 -9.672 1.499 1.00 98.12 199 MET A C 1
ATOM 1551 O O . MET A 1 199 ? 11.405 -10.061 0.457 1.00 98.12 199 MET A O 1
ATOM 1555 N N . ARG A 1 200 ? 11.308 -10.090 2.696 1.00 96.50 200 ARG A N 1
ATOM 1556 C CA . ARG A 1 200 ? 12.444 -11.008 2.854 1.00 96.50 200 ARG A CA 1
ATOM 1557 C C . ARG A 1 200 ? 12.208 -12.366 2.178 1.00 96.50 200 ARG A C 1
ATOM 1559 O O . ARG A 1 200 ? 13.083 -12.788 1.426 1.00 96.50 200 ARG A O 1
ATOM 1566 N N . PRO A 1 201 ? 11.056 -13.046 2.370 1.00 96.12 201 PRO A N 1
ATOM 1567 C CA . PRO A 1 201 ? 10.745 -14.282 1.650 1.00 96.12 201 PRO A CA 1
ATOM 1568 C C . PRO A 1 201 ? 10.755 -14.185 0.125 1.00 96.12 201 PRO A C 1
ATOM 1570 O O . PRO A 1 201 ? 11.100 -15.170 -0.526 1.00 96.12 201 PRO A O 1
ATOM 1573 N N . ILE A 1 202 ? 10.386 -13.033 -0.445 1.00 96.50 202 ILE A N 1
ATOM 1574 C CA . ILE A 1 202 ? 10.446 -12.819 -1.898 1.00 96.50 202 ILE A CA 1
ATOM 1575 C C . ILE A 1 202 ? 11.782 -12.233 -2.374 1.00 96.50 202 ILE A C 1
ATOM 1577 O O . ILE A 1 202 ? 11.928 -11.940 -3.557 1.00 96.50 202 ILE A O 1
ATOM 1581 N N . GLY A 1 203 ? 12.759 -12.079 -1.474 1.00 96.06 203 GLY A N 1
ATOM 1582 C CA . GLY A 1 203 ? 14.095 -11.567 -1.776 1.00 96.06 203 GLY A CA 1
ATOM 1583 C C . GLY A 1 203 ? 14.148 -10.066 -2.077 1.00 96.06 203 GLY A C 1
ATOM 1584 O O . GLY A 1 203 ? 15.061 -9.627 -2.765 1.00 96.06 203 GLY A O 1
ATOM 1585 N N . VAL A 1 204 ? 13.190 -9.276 -1.594 1.00 97.44 204 VAL A N 1
ATOM 1586 C CA . VAL A 1 204 ? 13.252 -7.806 -1.635 1.00 97.44 204 VAL A CA 1
ATOM 1587 C C . VAL A 1 204 ? 14.031 -7.310 -0.419 1.00 97.44 204 VAL A C 1
ATOM 1589 O O . VAL A 1 204 ? 13.647 -7.584 0.724 1.00 97.44 204 VAL A O 1
ATOM 1592 N N . ALA A 1 205 ? 15.125 -6.588 -0.659 1.00 95.88 205 ALA A N 1
ATOM 1593 C CA . ALA A 1 205 ? 15.999 -6.090 0.398 1.00 95.88 205 ALA A CA 1
ATOM 1594 C C . ALA A 1 205 ? 15.392 -4.882 1.135 1.00 95.88 205 ALA A C 1
ATOM 1596 O O . ALA A 1 205 ? 14.578 -4.137 0.592 1.00 95.88 205 ALA A O 1
ATOM 1597 N N . ASP A 1 206 ? 15.788 -4.673 2.394 1.00 95.62 206 ASP A N 1
ATOM 1598 C CA . ASP A 1 206 ? 15.224 -3.625 3.262 1.00 95.62 206 ASP A CA 1
ATOM 1599 C C . ASP A 1 206 ? 15.430 -2.197 2.725 1.00 95.62 206 ASP A C 1
ATOM 1601 O O . ASP A 1 206 ? 14.677 -1.288 3.067 1.00 95.62 206 ASP A O 1
ATOM 1605 N N . ASP A 1 207 ? 16.453 -1.977 1.903 1.00 95.88 207 ASP A N 1
ATOM 1606 C CA . ASP A 1 207 ? 16.770 -0.689 1.296 1.00 95.88 207 ASP A CA 1
ATOM 1607 C C . ASP A 1 207 ? 16.031 -0.433 -0.024 1.00 95.88 207 ASP A C 1
ATOM 1609 O O . ASP A 1 207 ? 15.967 0.722 -0.460 1.00 95.88 207 ASP A O 1
ATOM 1613 N N . GLU A 1 208 ? 15.384 -1.444 -0.607 1.00 97.19 208 GLU A N 1
ATOM 1614 C CA . GLU A 1 208 ? 14.595 -1.317 -1.836 1.00 97.19 208 GLU A CA 1
ATOM 1615 C C . GLU A 1 208 ? 13.182 -0.770 -1.606 1.00 97.19 208 GLU A C 1
ATOM 1617 O O . GLU A 1 208 ? 12.516 -0.353 -2.558 1.00 97.19 208 GLU A O 1
ATOM 1622 N N . TRP A 1 209 ? 12.712 -0.732 -0.357 1.00 97.75 209 TRP A N 1
ATOM 1623 C CA . TRP A 1 209 ? 11.362 -0.282 -0.035 1.00 97.75 209 TRP A CA 1
ATOM 1624 C C . TRP A 1 209 ? 11.284 0.512 1.274 1.00 97.75 209 TRP A C 1
ATOM 1626 O O . TRP A 1 209 ? 12.194 0.531 2.098 1.00 97.75 209 TRP A O 1
ATOM 1636 N N . SER A 1 210 ? 10.181 1.227 1.457 1.00 97.62 210 SER A N 1
ATOM 1637 C CA . SER A 1 210 ? 9.810 1.862 2.718 1.00 97.62 210 SER A CA 1
ATOM 1638 C C . SER A 1 210 ? 8.300 2.070 2.781 1.00 97.62 210 SER A C 1
ATOM 1640 O O . SER A 1 210 ? 7.608 2.024 1.761 1.00 97.62 210 SER A O 1
ATOM 1642 N N . VAL A 1 211 ? 7.781 2.324 3.983 1.00 96.62 211 VAL A N 1
ATOM 1643 C CA . VAL A 1 211 ? 6.353 2.573 4.225 1.00 96.62 211 VAL A CA 1
ATOM 1644 C C . VAL A 1 211 ? 6.126 3.937 4.862 1.00 96.62 211 VAL A C 1
ATOM 1646 O O . VAL A 1 211 ? 6.974 4.441 5.601 1.00 96.62 211 VAL A O 1
ATOM 1649 N N . GLY A 1 212 ? 4.954 4.509 4.595 1.00 95.06 212 GLY A N 1
ATOM 1650 C CA . GLY A 1 212 ? 4.486 5.749 5.200 1.00 95.06 212 GLY A CA 1
ATOM 1651 C C . GLY A 1 212 ? 5.396 6.962 4.993 1.00 95.06 212 GLY A C 1
ATOM 1652 O O . GLY A 1 212 ? 6.280 6.992 4.142 1.00 95.06 212 GLY A O 1
ATOM 1653 N N . TYR A 1 213 ? 5.173 8.016 5.770 1.00 94.56 213 TYR A N 1
ATOM 1654 C CA . TYR A 1 213 ? 5.849 9.308 5.589 1.00 94.56 213 TYR A CA 1
ATOM 1655 C C . TYR A 1 213 ? 7.114 9.459 6.449 1.00 94.56 213 TYR A C 1
ATOM 1657 O O . TYR A 1 213 ? 7.484 10.566 6.821 1.00 94.56 213 TYR A O 1
ATOM 1665 N N . GLY A 1 214 ? 7.763 8.344 6.802 1.00 92.06 214 GLY A N 1
ATOM 1666 C CA . GLY A 1 214 ? 8.937 8.345 7.686 1.00 92.06 214 GLY A CA 1
ATOM 1667 C C . GLY A 1 214 ? 8.619 8.604 9.163 1.00 92.06 214 GLY A C 1
ATOM 1668 O O . GLY A 1 214 ? 9.533 8.853 9.943 1.00 92.06 214 GLY A O 1
ATOM 1669 N N . LYS A 1 215 ? 7.340 8.534 9.553 1.00 95.00 215 LYS A N 1
ATOM 1670 C CA . LYS A 1 215 ? 6.863 8.723 10.928 1.00 95.00 215 LYS A CA 1
ATOM 1671 C C . LYS A 1 215 ? 6.081 7.494 11.393 1.00 95.00 215 LYS A C 1
ATOM 1673 O O . LYS A 1 215 ? 5.246 6.976 10.649 1.00 95.00 215 LYS A O 1
ATOM 1678 N N . THR A 1 216 ? 6.365 7.061 12.617 1.00 97.56 216 THR A N 1
ATOM 1679 C CA . THR A 1 216 ? 5.539 6.121 13.386 1.00 97.56 216 THR A CA 1
ATOM 1680 C C . THR A 1 216 ? 4.738 6.933 14.397 1.00 97.56 216 THR A C 1
ATOM 1682 O O . THR A 1 216 ? 5.273 7.873 14.989 1.00 97.56 216 THR A O 1
ATOM 1685 N N . PHE A 1 217 ? 3.475 6.584 14.590 1.00 98.38 217 PHE A N 1
ATOM 1686 C CA . PHE A 1 217 ? 2.589 7.209 15.565 1.00 98.38 217 PHE A CA 1
ATOM 1687 C C . PHE A 1 217 ? 2.282 6.198 16.659 1.00 98.38 217 PHE A C 1
ATOM 1689 O O . PHE A 1 217 ? 1.965 5.058 16.342 1.00 98.38 217 PHE A O 1
ATOM 1696 N N . ASP A 1 218 ? 2.384 6.607 17.917 1.00 98.12 218 ASP A N 1
ATOM 1697 C CA . ASP A 1 218 ? 1.898 5.812 19.043 1.00 98.12 218 ASP A CA 1
ATOM 1698 C C . ASP A 1 218 ? 0.473 6.269 19.357 1.00 98.12 218 ASP A C 1
ATOM 1700 O O . ASP A 1 218 ? 0.258 7.428 19.721 1.00 98.12 218 ASP A O 1
ATOM 1704 N N . VAL A 1 219 ? -0.498 5.389 19.121 1.00 98.38 219 VAL A N 1
ATOM 1705 C CA . VAL A 1 219 ? -1.918 5.657 19.366 1.00 98.38 219 VAL A CA 1
ATOM 1706 C C . VAL A 1 219 ? -2.506 4.440 20.049 1.00 98.38 219 VAL A C 1
ATOM 1708 O O . VAL A 1 219 ? -2.427 3.336 19.517 1.00 98.38 219 VAL A O 1
ATOM 1711 N N . ASP A 1 220 ? -3.076 4.638 21.236 1.00 97.69 220 ASP A N 1
ATOM 1712 C CA . ASP A 1 220 ? -3.654 3.570 22.060 1.00 97.69 220 ASP A CA 1
ATOM 1713 C C . ASP A 1 220 ? -2.675 2.402 22.335 1.00 97.69 220 ASP A C 1
ATOM 1715 O O . ASP A 1 220 ? -3.088 1.253 22.483 1.00 97.69 220 ASP A O 1
ATOM 1719 N N . GLY A 1 221 ? -1.367 2.692 22.402 1.00 97.38 221 GLY A N 1
ATOM 1720 C CA . GLY A 1 221 ? -0.309 1.694 22.586 1.00 97.38 221 GLY A CA 1
ATOM 1721 C C . GLY A 1 221 ? 0.047 0.903 21.322 1.00 97.38 221 GLY A C 1
ATOM 1722 O O . GLY A 1 221 ? 0.776 -0.084 21.407 1.00 97.38 221 GLY A O 1
ATOM 1723 N N . LEU A 1 222 ? -0.459 1.310 20.154 1.00 98.56 222 LEU A N 1
ATOM 1724 C CA . LEU A 1 222 ? -0.151 0.701 18.864 1.00 98.56 222 LEU A CA 1
ATOM 1725 C C . LEU A 1 222 ? 0.884 1.545 18.101 1.00 98.56 222 LEU A C 1
ATOM 1727 O O . LEU A 1 222 ? 0.654 2.740 17.891 1.00 98.56 222 LEU A O 1
ATOM 1731 N N . PRO A 1 223 ? 1.980 0.945 17.604 1.00 98.31 223 PRO A N 1
ATOM 1732 C CA . PRO A 1 223 ? 2.887 1.607 16.674 1.00 98.31 223 PRO A CA 1
ATOM 1733 C C . PRO A 1 223 ? 2.296 1.601 15.254 1.00 98.31 223 PRO A C 1
ATOM 1735 O O . PRO A 1 223 ? 2.323 0.606 14.530 1.00 98.31 223 PRO A O 1
ATOM 1738 N N . LEU A 1 224 ? 1.745 2.736 14.832 1.00 98.69 224 LEU A N 1
ATOM 1739 C CA . LEU A 1 224 ? 1.037 2.888 13.563 1.00 98.69 224 LEU A CA 1
ATOM 1740 C C . LEU A 1 224 ? 1.893 3.590 12.506 1.00 98.69 224 LEU A C 1
ATOM 1742 O O . LEU A 1 224 ? 2.544 4.605 12.760 1.00 98.69 224 LEU A O 1
ATOM 1746 N N . VAL A 1 225 ? 1.852 3.070 11.278 1.00 98.00 225 VAL A N 1
ATOM 1747 C CA . VAL A 1 225 ? 2.515 3.651 10.102 1.00 98.00 225 VAL A CA 1
ATOM 1748 C C . VAL A 1 225 ? 1.518 3.805 8.960 1.00 98.00 225 VAL A C 1
ATOM 1750 O O . VAL A 1 225 ? 0.595 3.007 8.801 1.00 98.00 225 VAL A O 1
ATOM 1753 N N . ALA A 1 226 ? 1.689 4.850 8.153 1.00 97.94 226 ALA A N 1
ATOM 1754 C CA . ALA A 1 226 ? 0.761 5.152 7.070 1.00 97.94 226 ALA A CA 1
ATOM 1755 C C . ALA A 1 226 ? 0.789 4.093 5.951 1.00 97.94 226 ALA A C 1
ATOM 1757 O O . ALA A 1 226 ? 1.859 3.705 5.477 1.00 97.94 226 ALA A O 1
ATOM 1758 N N . ASN A 1 227 ? -0.397 3.682 5.490 1.00 98.00 227 ASN A N 1
ATOM 1759 C CA . ASN A 1 227 ? -0.595 2.777 4.347 1.00 98.00 227 ASN A CA 1
ATOM 1760 C C . ASN A 1 227 ? -1.419 3.410 3.206 1.00 98.00 227 ASN A C 1
ATOM 1762 O O . ASN A 1 227 ? -1.568 2.811 2.146 1.00 98.00 227 ASN A O 1
ATOM 1766 N N . TRP A 1 228 ? -1.983 4.605 3.404 1.00 96.94 228 TRP A N 1
ATOM 1767 C CA . TRP A 1 228 ? -2.773 5.299 2.384 1.00 96.94 228 TRP A CA 1
ATOM 1768 C C . TRP A 1 228 ? -1.883 5.998 1.353 1.00 96.94 228 TRP A C 1
ATOM 1770 O O . TRP A 1 228 ? -2.317 6.289 0.239 1.00 96.94 228 TRP A O 1
ATOM 1780 N N . GLY A 1 229 ? -0.633 6.251 1.715 1.00 94.94 229 GLY A N 1
ATOM 1781 C CA . GLY A 1 229 ? 0.359 6.895 0.884 1.00 94.94 229 GLY A CA 1
ATOM 1782 C C . GLY A 1 229 ? 1.730 6.861 1.539 1.00 94.94 229 GLY A C 1
ATOM 1783 O O . GLY A 1 229 ? 1.948 6.160 2.529 1.00 94.94 229 GLY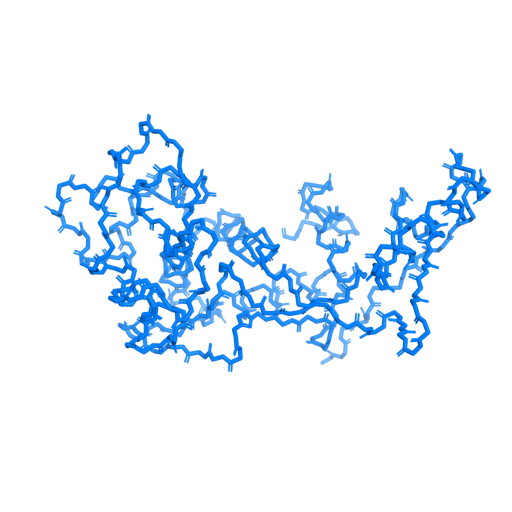 A O 1
ATOM 1784 N N . GLY A 1 230 ? 2.654 7.644 0.989 1.00 92.19 230 GLY A N 1
ATOM 1785 C CA . GLY A 1 230 ? 4.040 7.652 1.444 1.00 92.19 230 GLY A CA 1
ATOM 1786 C C . GLY A 1 230 ? 4.785 6.385 1.027 1.00 92.19 230 GLY A C 1
ATOM 1787 O O . GLY A 1 230 ? 4.333 5.625 0.173 1.00 92.19 230 GLY A O 1
ATOM 1788 N N . GLY A 1 231 ? 5.966 6.184 1.594 1.00 95.62 231 GLY A N 1
ATOM 1789 C CA . GLY A 1 231 ? 6.861 5.095 1.245 1.00 95.62 231 GLY A CA 1
ATOM 1790 C C . GLY A 1 231 ? 7.434 5.246 -0.158 1.00 95.62 231 GLY A C 1
ATOM 1791 O O . GLY A 1 231 ? 6.987 6.063 -0.973 1.00 95.62 231 GLY A O 1
ATOM 1792 N N . ALA A 1 232 ? 8.441 4.442 -0.453 1.00 97.62 232 ALA A N 1
ATOM 1793 C CA . ALA A 1 232 ? 9.033 4.394 -1.773 1.00 97.62 232 ALA A CA 1
ATOM 1794 C C . ALA A 1 232 ? 9.514 2.983 -2.085 1.00 97.62 232 ALA A C 1
ATOM 1796 O O . ALA A 1 232 ? 9.962 2.303 -1.176 1.00 97.62 232 ALA A O 1
ATOM 1797 N N . TYR A 1 233 ? 9.413 2.551 -3.339 1.00 98.06 233 TYR A N 1
ATOM 1798 C CA . TYR A 1 233 ? 9.840 1.220 -3.790 1.00 98.06 233 TYR A CA 1
ATOM 1799 C C . TYR A 1 233 ? 10.725 1.354 -5.030 1.00 98.06 233 TYR A C 1
ATOM 1801 O O . TYR A 1 233 ? 10.499 2.259 -5.842 1.00 98.06 233 TYR A O 1
ATOM 1809 N N . THR A 1 234 ? 11.703 0.463 -5.204 1.00 97.62 234 THR A N 1
ATOM 1810 C CA . THR A 1 234 ? 12.306 0.224 -6.524 1.00 97.62 234 THR A CA 1
ATOM 1811 C C . THR A 1 234 ? 11.245 -0.362 -7.459 1.00 97.62 234 THR A C 1
ATOM 1813 O O . THR A 1 234 ? 10.275 -0.992 -7.017 1.00 97.62 234 THR A O 1
ATOM 1816 N N . ALA A 1 235 ? 11.402 -0.167 -8.772 1.00 96.81 235 ALA A N 1
ATOM 1817 C CA . ALA A 1 235 ? 10.476 -0.753 -9.746 1.00 96.81 235 ALA A CA 1
ATOM 1818 C C . ALA A 1 235 ? 10.429 -2.288 -9.618 1.00 96.81 235 ALA A C 1
ATOM 1820 O O . ALA A 1 235 ? 9.358 -2.893 -9.687 1.00 96.81 235 ALA A O 1
ATOM 1821 N N . ARG A 1 236 ? 11.590 -2.901 -9.358 1.00 96.81 236 ARG A N 1
ATOM 1822 C CA . ARG A 1 236 ? 11.750 -4.339 -9.138 1.00 96.81 236 ARG A CA 1
ATOM 1823 C C . ARG A 1 236 ? 11.059 -4.815 -7.861 1.00 96.81 236 ARG A C 1
ATOM 1825 O O . ARG A 1 236 ? 10.307 -5.780 -7.939 1.00 96.81 236 ARG A O 1
ATOM 1832 N N . ALA A 1 237 ? 11.206 -4.124 -6.730 1.00 97.38 237 ALA A N 1
ATOM 1833 C CA . ALA A 1 237 ? 10.514 -4.492 -5.492 1.00 97.38 237 ALA A CA 1
ATOM 1834 C C . ALA A 1 237 ? 8.986 -4.472 -5.653 1.00 97.38 237 ALA A C 1
ATOM 1836 O O . ALA A 1 237 ? 8.302 -5.427 -5.281 1.00 97.38 237 ALA A O 1
ATOM 1837 N N . ALA A 1 238 ? 8.437 -3.426 -6.283 1.00 97.38 238 ALA A N 1
ATOM 1838 C CA . ALA A 1 238 ? 7.005 -3.365 -6.575 1.00 97.38 238 ALA A CA 1
ATOM 1839 C C . ALA A 1 238 ? 6.558 -4.496 -7.526 1.00 97.38 238 ALA A C 1
ATOM 1841 O O . ALA A 1 238 ? 5.509 -5.109 -7.317 1.00 97.38 238 ALA A O 1
ATOM 1842 N N . ALA A 1 239 ? 7.364 -4.815 -8.546 1.00 96.94 239 ALA A N 1
ATOM 1843 C CA . ALA A 1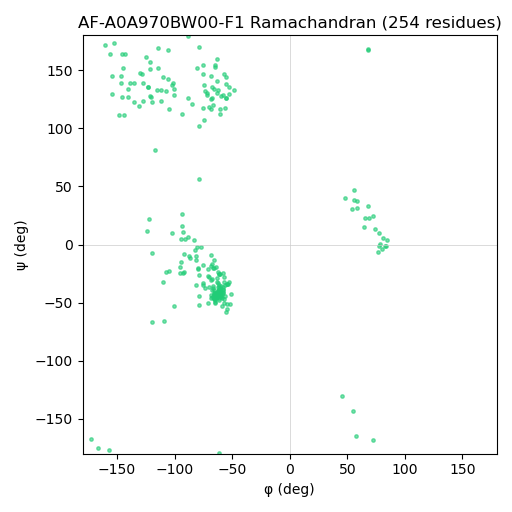 239 ? 7.087 -5.915 -9.466 1.00 96.94 239 ALA A CA 1
ATOM 1844 C C . ALA A 1 239 ? 7.156 -7.295 -8.790 1.00 96.94 239 ALA A C 1
ATOM 1846 O O . ALA A 1 239 ? 6.341 -8.156 -9.118 1.00 96.94 239 ALA A O 1
ATOM 1847 N N . ALA A 1 240 ? 8.066 -7.507 -7.835 1.00 96.94 240 ALA A N 1
ATOM 1848 C CA . ALA A 1 240 ? 8.157 -8.748 -7.064 1.00 96.94 240 ALA A CA 1
ATOM 1849 C C . ALA A 1 240 ? 6.874 -8.997 -6.253 1.00 96.94 240 ALA A C 1
ATOM 1851 O O . ALA A 1 240 ? 6.315 -10.093 -6.310 1.00 96.94 240 ALA A O 1
ATOM 1852 N N . VAL A 1 241 ? 6.339 -7.965 -5.588 1.00 97.44 241 VAL A N 1
ATOM 1853 C CA . VAL A 1 241 ? 5.037 -8.055 -4.900 1.00 97.44 241 VAL A CA 1
ATOM 1854 C C . VAL A 1 241 ? 3.912 -8.355 -5.899 1.00 97.44 241 VAL A C 1
ATOM 1856 O O . VAL A 1 241 ? 3.087 -9.232 -5.655 1.00 97.44 241 VAL A O 1
ATOM 1859 N N . GLY A 1 242 ? 3.900 -7.701 -7.064 1.00 95.75 242 GLY A N 1
ATOM 1860 C CA . GLY A 1 242 ? 2.920 -7.986 -8.118 1.00 95.75 242 GLY A CA 1
ATOM 1861 C C . GLY A 1 242 ? 2.984 -9.429 -8.640 1.00 95.75 242 GLY A C 1
ATOM 1862 O O . GLY A 1 242 ? 1.949 -10.072 -8.816 1.00 95.75 242 GLY A O 1
ATOM 1863 N N . LEU A 1 243 ? 4.189 -9.970 -8.844 1.00 95.25 243 LEU A N 1
ATOM 1864 C CA . LEU A 1 243 ? 4.402 -11.372 -9.211 1.00 95.25 243 LEU A CA 1
ATOM 1865 C C . LEU A 1 243 ? 3.889 -12.324 -8.125 1.00 95.25 243 LEU A C 1
ATOM 1867 O O . LEU A 1 243 ? 3.209 -13.295 -8.455 1.00 95.25 243 LEU A O 1
ATOM 1871 N N . LEU A 1 244 ? 4.166 -12.030 -6.850 1.00 96.62 244 LEU A N 1
ATOM 1872 C CA . LEU A 1 244 ? 3.654 -12.805 -5.721 1.00 96.62 244 LEU A CA 1
ATOM 1873 C C . LEU A 1 244 ? 2.121 -12.861 -5.743 1.00 96.62 244 LEU A C 1
ATOM 1875 O O . LEU A 1 244 ? 1.536 -13.940 -5.632 1.00 96.62 244 LEU A O 1
ATOM 1879 N N . MET A 1 245 ? 1.468 -11.712 -5.942 1.00 95.25 245 MET A N 1
ATOM 1880 C CA . MET A 1 245 ? 0.008 -11.627 -6.028 1.00 95.25 245 MET A CA 1
ATOM 1881 C C . MET A 1 245 ? -0.539 -12.438 -7.211 1.00 95.25 245 MET A C 1
ATOM 1883 O O . MET A 1 245 ? -1.468 -13.226 -7.036 1.00 95.25 245 MET A O 1
ATOM 1887 N N . MET A 1 246 ? 0.060 -12.315 -8.401 1.00 93.88 246 MET A N 1
ATOM 1888 C CA . MET A 1 246 ? -0.350 -13.094 -9.581 1.00 93.88 246 MET A CA 1
ATOM 1889 C C . MET A 1 246 ? -0.149 -14.604 -9.401 1.00 93.88 246 MET A C 1
ATOM 1891 O O . MET A 1 246 ? -0.891 -15.397 -9.978 1.00 93.88 246 MET A O 1
ATOM 1895 N N . ALA A 1 247 ? 0.831 -15.011 -8.594 1.00 94.75 247 ALA A N 1
ATOM 1896 C CA . ALA A 1 247 ? 1.099 -16.409 -8.275 1.00 94.75 247 ALA A CA 1
ATOM 1897 C C . ALA A 1 247 ? 0.215 -16.967 -7.140 1.00 94.75 247 ALA A C 1
ATOM 1899 O O . ALA A 1 247 ? 0.397 -18.122 -6.739 1.00 94.75 247 ALA A O 1
ATOM 1900 N N . GLY A 1 248 ? -0.736 -16.180 -6.620 1.00 94.88 248 GLY A N 1
ATOM 1901 C CA . GLY A 1 248 ? -1.599 -16.576 -5.505 1.00 94.88 248 GLY A CA 1
ATOM 1902 C C . GLY A 1 248 ? -0.840 -16.715 -4.184 1.00 94.88 248 GLY A C 1
ATOM 1903 O O . GLY A 1 248 ? -1.142 -17.604 -3.396 1.00 94.88 248 GLY A O 1
ATOM 1904 N N . GLY A 1 249 ? 0.193 -15.894 -3.974 1.00 95.69 249 GLY A N 1
ATOM 1905 C CA . GLY A 1 249 ? 1.043 -15.940 -2.782 1.00 95.69 249 GLY A CA 1
ATOM 1906 C C . GLY A 1 249 ? 2.129 -17.020 -2.819 1.00 95.69 249 GLY A C 1
ATOM 1907 O O . GLY A 1 249 ? 2.848 -17.193 -1.841 1.00 95.69 249 GLY A O 1
ATOM 1908 N N . ARG A 1 250 ? 2.298 -17.742 -3.935 1.00 95.62 250 ARG A N 1
ATOM 1909 C CA . ARG A 1 250 ? 3.398 -18.705 -4.084 1.00 95.62 250 ARG A CA 1
ATOM 1910 C C . ARG A 1 250 ? 4.651 -18.047 -4.648 1.00 95.62 250 ARG A C 1
ATOM 1912 O O . ARG A 1 250 ? 4.624 -17.495 -5.743 1.00 95.62 250 ARG A O 1
ATOM 1919 N N . TRP A 1 251 ? 5.770 -18.204 -3.952 1.00 93.88 251 TRP A N 1
ATOM 1920 C CA . TRP A 1 251 ? 7.089 -17.755 -4.385 1.00 93.88 251 TRP A CA 1
ATOM 1921 C C . TRP A 1 251 ? 8.082 -18.909 -4.319 1.00 93.88 251 TRP A C 1
ATOM 1923 O O . TRP A 1 251 ? 8.227 -19.537 -3.274 1.00 93.88 251 TRP A O 1
ATOM 1933 N N . GLN A 1 252 ? 8.731 -19.230 -5.444 1.00 88.81 252 GLN A N 1
ATOM 1934 C CA . GLN A 1 252 ? 9.725 -20.315 -5.533 1.00 88.81 252 GLN A CA 1
ATOM 1935 C C . GLN A 1 252 ? 9.260 -21.648 -4.900 1.00 88.81 252 GLN A C 1
ATOM 1937 O O . GLN A 1 252 ? 10.015 -22.346 -4.231 1.00 88.81 252 GLN A O 1
ATOM 1942 N N . GLY A 1 253 ? 7.985 -22.001 -5.095 1.00 88.88 253 GLY A N 1
ATOM 1943 C CA . GLY A 1 253 ? 7.395 -23.238 -4.567 1.00 88.88 253 GLY A CA 1
ATOM 1944 C C . GLY A 1 253 ? 6.931 -23.178 -3.106 1.00 88.88 253 GLY A C 1
ATOM 1945 O O . GLY A 1 253 ? 6.359 -24.155 -2.629 1.00 88.88 253 GLY A O 1
ATOM 1946 N N . ARG A 1 254 ? 7.103 -22.048 -2.409 1.00 91.69 254 ARG A N 1
ATOM 1947 C CA . ARG A 1 254 ? 6.621 -21.837 -1.037 1.00 91.69 254 ARG A CA 1
ATOM 1948 C C . ARG A 1 254 ? 5.407 -20.913 -1.012 1.00 91.69 254 ARG A C 1
ATOM 1950 O O . ARG A 1 254 ? 5.373 -19.934 -1.750 1.00 91.69 254 ARG A O 1
ATOM 1957 N N . GLN A 1 255 ? 4.439 -21.193 -0.140 1.00 94.50 255 GLN A N 1
ATOM 1958 C CA . GLN A 1 255 ? 3.425 -20.207 0.232 1.00 94.50 255 GLN A CA 1
ATOM 1959 C C . GLN A 1 255 ? 4.081 -19.139 1.114 1.00 94.50 255 GLN A C 1
ATOM 1961 O O . GLN A 1 255 ? 4.789 -19.463 2.073 1.00 94.50 255 GLN A O 1
ATOM 1966 N N . VAL A 1 256 ? 3.884 -17.884 0.741 1.00 92.56 256 VAL A N 1
ATOM 1967 C CA . VAL A 1 256 ? 4.248 -16.702 1.523 1.00 92.56 256 VAL A CA 1
ATOM 1968 C C . VAL A 1 256 ? 3.025 -16.254 2.312 1.00 92.56 256 VAL A C 1
ATOM 1970 O O . VAL A 1 256 ? 1.918 -16.300 1.718 1.00 92.56 256 VAL A O 1
#

Secondary structure (DSSP, 8-state):
-PPPP----B--TTTTT--HHHHHHHHHHHHHTT--EEEEEETTEEEEEEE-TT--TT-EEE-GGGHIIIIIIHHHHHHHHTTS--TTSBHHHH-GGGTT-TTGGG-BHHHHHTT-S-BPPS--TT--GGGS-HHHHHHHHT-S-HHHHHHHTPPBSS-TTSS----HHHHHHHHHHHHHHTTTSS-SSHHHHHIIIIITTTT--TTSB--TTS-EEEETTEEEE--SS--EEEHHHHHHHHHHHHTTTEETTEE-

pLDDT: mean 96.13, std 6.56, range [39.31, 98.94]

Mean predicted aligned error: 3.43 Å

Sequence (256 aa):
MMTDTYAWETASPEEMRMSSARLDAWRETLAARRTSDLLVVRGGKVVYEWHARGRGPESKHGTASLAKALVGGMSLLVALADGLVNLDDPAAEYVPQWRGHPLRGEITLRHLASHSSGLEDANAPRIDHFALGGWMEAFWRQEPDPFTISRDQVPFVFRPGTDYAYSNPGMAMLAYAVTAALQGTAHEDIRTLLRERVMRPIGVADDEWSVGYGKTFDVDGLPLVANWGGGAYTARAAAAVGLLMMAGGRWQGRQV

Foldseek 3Di:
DPLAADDAAADECVVQVHDPVVVVVVVVVCVVVVNAWDWDDDPRHTHDTDGHPPDDQLDKDWCQQVLLCLQLVVLVVLCVVVVLFDQCAQLCVLVVLQPPPPASRNDGLVLLSQQQSQFDALDDPPDDQCRSDDLSNCLVVCVPHVQCSLNPPTDGPDGGPPDHDDHQSSSQSSQSSSQSSCVPPPAQGSQSCCVVPPCSVLNNDPSQKDFAAPDWDQDPNHGGGGRSTTMIHRPVSSVSVVVCVVVVCDDPNDRD

Nearest PDB structures (foldseek):
  8rlj-assembly1_A  TM=8.150E-01  e=8.298E-10  Pseudomonas aeruginosa
  8rll-assembly3_C  TM=8.426E-01  e=1.804E-09  Pseudomonas aeruginosa
  8rlj-assembly5_E  TM=8.303E-01  e=8.064E-09  Pseudomonas aeruginosa
  8rlj-assembly4_D  TM=8.016E-01  e=1.328E-08  Pseudomo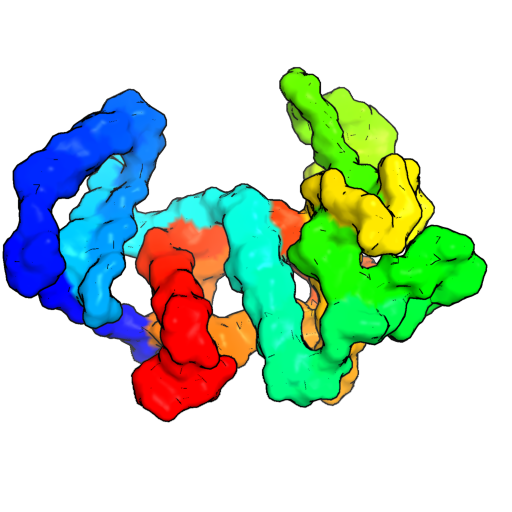nas aeruginosa
  8rlj-assembly6_F  TM=7.702E-01  e=1.189E-08  Pseudomonas aeruginosa

Solvent-accessible surface area (backbone atoms only — not comparable to full-atom values): 13988 Å² total; per-residue (Å²): 130,87,70,68,58,58,78,79,48,72,46,55,27,61,84,69,76,42,56,57,73,59,52,51,54,48,49,55,56,37,46,76,69,68,49,53,68,48,77,41,74,54,97,86,19,43,39,44,77,49,55,38,93,96,54,49,78,83,44,61,40,77,41,40,62,53,19,34,54,73,42,41,44,46,39,46,52,50,36,41,76,71,66,60,49,56,54,80,41,46,39,23,77,52,38,64,89,26,54,88,37,89,55,57,39,63,21,21,46,42,22,27,75,66,24,12,38,22,40,44,42,61,71,56,93,96,51,56,55,86,69,61,47,73,71,38,16,24,42,70,70,47,53,67,55,41,54,63,44,38,75,73,67,58,54,71,79,49,61,44,71,76,58,78,47,73,28,48,36,31,30,36,50,42,39,47,31,52,27,48,54,28,65,92,55,99,32,73,22,56,65,54,38,39,43,67,55,42,34,48,75,65,20,39,53,78,85,40,46,54,67,9,81,83,55,75,42,81,55,98,88,38,58,42,56,47,19,40,27,38,20,28,31,9,67,62,48,54,47,53,54,51,50,28,59,76,50,75,32,41,52,98,90,38,82,92

Radius of gyration: 19.71 Å; Cα contacts (8 Å, |Δi|>4): 448; chains: 1; bounding box: 46×47×54 Å